Protein AF-A0A840RPG7-F1 (afdb_monomer_lite)

Secondary structure (DSSP, 8-state):
-----PPPPHHHHHHHHHHHHHHHHHHHHHH-----HHHHHHHHHHHHHHHT-TTHHHH----HHHHHHHHHH--TTTT---HHHHT-TTTT--TT-PPPHHHHHHHS-SSHHHHHHHHHHHHHTTTT----SHHHHHHHHHHHHHHHHHHHHHHHHTTT-HHHHHHHHHHHHHHHHT--HHHHHHS---HHHHHHHHHHHHH---TTTTTHHHHHHHHHH-HHHHHHHHHHHHHHHHHHHHHHHHTT--HHHHHHHHHHHHHHTEESTT-SEEEE----TT-TTSHHHHHHHHT-BEE--TTHHHHHHHH-HHHHHHHHHHHHHHHHHTTPEEEESS-GGGS-TTSHHHHHHHHHHHTTEEEEE-GGG-EEEEE-

Structure (mmCIF, N/CA/C/O backbone):
data_AF-A0A840RPG7-F1
#
_entry.id   AF-A0A840RPG7-F1
#
loop_
_atom_site.group_PDB
_atom_site.id
_atom_site.type_symbol
_atom_site.label_atom_id
_atom_site.label_alt_id
_atom_site.label_comp_id
_atom_site.label_asym_id
_atom_site.label_entity_id
_atom_site.label_seq_id
_atom_site.pdbx_PDB_ins_code
_atom_site.Cartn_x
_atom_site.Cartn_y
_atom_site.Cartn_z
_atom_site.occupancy
_atom_site.B_iso_or_equiv
_atom_site.auth_seq_id
_atom_site.auth_comp_id
_atom_site.auth_asym_id
_atom_site.auth_atom_id
_atom_site.pdbx_PDB_model_num
ATOM 1 N N . MET A 1 1 ? 8.480 -23.742 -15.755 1.00 37.44 1 MET A N 1
ATOM 2 C CA . MET A 1 1 ? 9.141 -22.581 -16.389 1.00 37.44 1 MET A CA 1
ATOM 3 C C . MET A 1 1 ? 10.376 -22.278 -15.563 1.00 37.44 1 MET A C 1
ATOM 5 O O . MET A 1 1 ? 10.225 -21.912 -14.408 1.00 37.44 1 MET A O 1
ATOM 9 N N . ASN A 1 2 ? 11.571 -22.549 -16.091 1.00 39.16 2 ASN A N 1
ATOM 10 C CA . ASN A 1 2 ? 12.827 -22.407 -15.347 1.00 39.16 2 ASN A CA 1
ATOM 11 C C . ASN A 1 2 ? 13.188 -20.918 -15.237 1.00 39.16 2 ASN A C 1
ATOM 13 O O . ASN A 1 2 ? 13.896 -20.380 -16.083 1.00 39.16 2 ASN A O 1
ATOM 17 N N . ALA A 1 3 ? 12.622 -20.253 -14.231 1.00 48.34 3 ALA A N 1
ATOM 18 C CA . ALA A 1 3 ? 12.894 -18.870 -13.870 1.00 48.34 3 ALA A CA 1
ATOM 19 C C . ALA A 1 3 ? 14.258 -18.788 -13.172 1.00 48.34 3 ALA A C 1
ATOM 21 O O . ALA A 1 3 ? 14.296 -18.728 -11.955 1.00 48.34 3 ALA A O 1
ATOM 22 N N . ASN A 1 4 ? 15.360 -18.848 -13.924 1.00 51.12 4 ASN A N 1
ATOM 23 C CA . ASN A 1 4 ? 16.728 -18.760 -13.395 1.00 51.12 4 ASN A CA 1
ATOM 24 C C . ASN A 1 4 ? 17.369 -17.414 -13.758 1.00 51.12 4 ASN A C 1
ATOM 26 O O . ASN A 1 4 ? 18.358 -17.417 -14.481 1.00 51.12 4 ASN A O 1
ATOM 30 N N . ASN A 1 5 ? 16.799 -16.288 -13.308 1.00 66.12 5 ASN A N 1
ATOM 31 C CA . ASN A 1 5 ? 17.329 -14.954 -13.620 1.00 66.12 5 ASN A CA 1
ATOM 32 C C . ASN A 1 5 ? 17.327 -14.039 -12.412 1.00 66.12 5 ASN A C 1
ATOM 34 O O . ASN A 1 5 ? 16.279 -13.899 -11.778 1.00 66.12 5 ASN A O 1
ATOM 38 N N . ARG A 1 6 ? 18.440 -13.341 -12.164 1.00 84.69 6 ARG A N 1
ATOM 39 C CA . ARG A 1 6 ? 18.424 -12.226 -11.215 1.00 84.69 6 ARG A CA 1
ATOM 40 C C . ARG A 1 6 ? 17.375 -11.204 -11.613 1.00 84.69 6 ARG A C 1
ATOM 42 O O . ARG A 1 6 ? 17.209 -10.887 -12.790 1.00 84.69 6 ARG A O 1
ATOM 49 N N . GLN A 1 7 ? 16.716 -10.654 -10.612 1.00 86.31 7 GLN A N 1
ATOM 50 C CA . GLN A 1 7 ? 15.867 -9.493 -10.788 1.00 86.31 7 GLN A CA 1
ATOM 51 C C . GLN A 1 7 ? 16.745 -8.247 -10.989 1.00 86.31 7 GLN A C 1
ATOM 53 O O . GLN A 1 7 ? 17.964 -8.259 -10.730 1.00 86.31 7 GLN A O 1
ATOM 58 N N . LEU A 1 8 ? 16.143 -7.170 -11.492 1.00 88.88 8 LEU A N 1
ATOM 59 C CA . LEU A 1 8 ? 16.853 -5.905 -11.638 1.00 88.88 8 LEU A CA 1
ATOM 60 C C . LEU A 1 8 ? 17.257 -5.377 -10.258 1.00 88.88 8 LEU A C 1
ATOM 62 O O . LEU A 1 8 ? 16.543 -5.522 -9.268 1.00 88.88 8 LEU A O 1
ATOM 66 N N . HIS A 1 9 ? 18.430 -4.770 -10.176 1.00 89.31 9 HIS A N 1
ATOM 67 C CA . HIS A 1 9 ? 18.848 -4.000 -9.018 1.00 89.31 9 HIS A CA 1
ATOM 68 C C . HIS A 1 9 ? 18.105 -2.653 -8.995 1.00 89.31 9 HIS A C 1
ATOM 70 O O . HIS A 1 9 ? 17.683 -2.149 -10.039 1.00 89.31 9 HIS A O 1
ATOM 76 N N . GLN A 1 10 ? 17.974 -2.023 -7.823 1.00 83.69 10 GLN A N 1
ATOM 77 C CA . GLN A 1 10 ? 17.248 -0.752 -7.700 1.00 83.69 10 GLN A CA 1
ATOM 78 C C . GLN A 1 10 ? 17.805 0.337 -8.630 1.00 83.69 10 GLN A C 1
ATOM 80 O O . GLN A 1 10 ? 17.048 1.027 -9.306 1.00 83.69 10 GLN A O 1
ATOM 85 N N . SER A 1 11 ? 19.131 0.427 -8.750 1.00 87.38 11 SER A N 1
ATOM 86 C CA . SER A 1 11 ? 19.788 1.378 -9.658 1.00 87.38 11 SER A CA 1
ATOM 87 C C . SER A 1 11 ? 19.430 1.170 -11.134 1.00 87.38 11 SER A C 1
ATOM 89 O O . SER A 1 11 ? 19.439 2.124 -11.907 1.00 87.38 11 SER A O 1
ATOM 91 N N . GLU A 1 12 ? 19.096 -0.054 -11.540 1.00 92.62 12 GLU A N 1
ATOM 92 C CA . GLU A 1 12 ? 18.696 -0.390 -12.910 1.00 92.62 12 GLU A CA 1
ATOM 93 C C . GLU A 1 12 ? 17.252 0.038 -13.178 1.00 92.62 12 GLU A C 1
ATOM 95 O O . GLU A 1 12 ? 16.958 0.613 -14.229 1.00 92.62 12 GLU A O 1
ATOM 100 N N . ARG A 1 13 ? 16.363 -0.156 -12.194 1.00 89.88 13 ARG A N 1
ATOM 101 C CA . ARG A 1 13 ? 14.989 0.367 -12.231 1.00 89.88 13 ARG A CA 1
ATOM 102 C C . ARG A 1 13 ? 14.979 1.895 -12.252 1.00 89.88 13 ARG A C 1
ATOM 104 O O . ARG A 1 13 ? 14.289 2.502 -13.072 1.00 89.88 13 ARG A O 1
ATOM 111 N N . ASP A 1 14 ? 15.806 2.520 -11.418 1.00 87.12 14 ASP A N 1
ATOM 112 C CA . ASP A 1 14 ? 15.963 3.974 -11.384 1.00 87.12 14 ASP A CA 1
ATOM 113 C C . ASP A 1 14 ? 16.509 4.511 -12.708 1.00 87.12 14 ASP A C 1
ATOM 115 O O . ASP A 1 14 ? 16.000 5.512 -13.221 1.00 87.12 14 ASP A O 1
ATOM 119 N N . TRP A 1 15 ? 17.495 3.829 -13.299 1.00 94.06 15 TRP A N 1
ATOM 120 C CA . TRP A 1 15 ? 18.025 4.182 -14.613 1.00 94.06 15 TRP A CA 1
ATOM 121 C C . TRP A 1 15 ? 16.937 4.109 -15.689 1.00 94.06 15 TRP A C 1
ATOM 123 O O . TRP A 1 15 ? 16.769 5.067 -16.451 1.00 94.06 15 TRP A O 1
ATOM 133 N N . ALA A 1 16 ? 16.158 3.021 -15.729 1.00 93.62 16 ALA A N 1
ATOM 134 C CA . ALA A 1 16 ? 15.076 2.850 -16.700 1.00 93.62 16 ALA A CA 1
ATOM 135 C C . ALA A 1 16 ? 14.051 3.984 -16.575 1.00 93.62 16 ALA A C 1
ATOM 137 O O . ALA A 1 16 ? 13.657 4.604 -17.562 1.00 93.62 16 ALA A O 1
ATOM 138 N N . LYS A 1 17 ? 13.685 4.334 -15.343 1.00 89.44 17 LYS A N 1
ATOM 139 C CA . LYS A 1 17 ? 12.727 5.399 -15.051 1.00 89.44 17 LYS A CA 1
ATOM 140 C C . LYS A 1 17 ? 13.228 6.785 -15.451 1.00 89.44 17 LYS A C 1
ATOM 142 O O . LYS A 1 17 ? 12.484 7.560 -16.051 1.00 89.44 17 LYS A O 1
ATOM 147 N N . GLN A 1 18 ? 14.484 7.105 -15.144 1.00 92.38 18 GLN A N 1
ATOM 148 C CA . GLN A 1 18 ? 15.098 8.389 -15.501 1.00 92.38 18 GLN A CA 1
ATOM 149 C C . GLN A 1 18 ? 15.229 8.567 -17.019 1.00 92.38 18 GLN A C 1
ATOM 151 O O . GLN A 1 18 ? 15.162 9.692 -17.517 1.00 92.38 18 GLN A O 1
ATOM 156 N N . ASN A 1 19 ? 15.382 7.467 -17.759 1.00 96.19 19 ASN A N 1
ATOM 157 C CA . ASN A 1 19 ? 15.562 7.496 -19.207 1.00 96.19 19 ASN A CA 1
ATOM 158 C C . ASN A 1 19 ? 14.283 7.214 -20.007 1.00 96.19 19 ASN A C 1
ATOM 160 O O . ASN A 1 19 ? 14.292 7.408 -21.219 1.00 96.19 19 ASN A O 1
ATOM 164 N N . ALA A 1 20 ? 13.169 6.860 -19.363 1.00 94.56 20 ALA A N 1
ATOM 165 C CA . ALA A 1 20 ? 11.909 6.537 -20.032 1.00 94.56 20 ALA A CA 1
ATOM 166 C C . ALA A 1 20 ? 11.422 7.638 -20.990 1.00 94.56 20 ALA A C 1
ATOM 168 O O . ALA A 1 20 ? 11.013 7.358 -22.114 1.00 94.56 20 ALA A O 1
ATOM 169 N N . LYS A 1 21 ? 11.531 8.915 -20.594 1.00 95.50 21 LYS A N 1
ATOM 170 C CA . LYS A 1 21 ? 11.154 10.041 -21.464 1.00 95.50 21 LYS A CA 1
ATOM 171 C C . LYS A 1 21 ? 12.036 10.129 -22.717 1.00 95.50 21 LYS A C 1
ATOM 173 O O . LYS A 1 21 ? 11.507 10.342 -23.804 1.00 95.50 21 LYS A O 1
ATOM 178 N N . LYS A 1 22 ? 13.349 9.935 -22.557 1.00 96.94 22 LYS A N 1
ATOM 179 C CA . LYS A 1 22 ? 14.317 9.950 -23.663 1.00 96.94 22 LYS A CA 1
ATOM 180 C C . LYS A 1 22 ? 14.114 8.759 -24.592 1.00 96.94 22 LYS A C 1
ATOM 182 O O . LYS A 1 22 ? 14.162 8.922 -25.801 1.00 96.94 22 LYS A O 1
ATOM 187 N N . TYR A 1 23 ? 13.856 7.578 -24.033 1.00 96.69 23 TYR A N 1
ATOM 188 C CA . TYR A 1 23 ? 13.569 6.387 -24.825 1.00 96.69 23 TYR A CA 1
ATOM 189 C C . TYR A 1 23 ? 12.275 6.545 -25.625 1.00 96.69 23 TYR A C 1
ATOM 191 O O . TYR A 1 23 ? 12.256 6.229 -26.805 1.00 96.69 23 TYR A O 1
ATOM 199 N N . ARG A 1 24 ? 11.219 7.109 -25.029 1.00 95.81 24 ARG A N 1
ATOM 200 C CA . ARG A 1 24 ? 9.981 7.446 -25.748 1.00 95.81 24 ARG A CA 1
ATOM 201 C C . ARG A 1 24 ? 10.241 8.367 -26.944 1.00 95.81 24 ARG A C 1
ATOM 203 O O . ARG A 1 24 ? 9.698 8.135 -28.015 1.00 95.81 24 ARG A O 1
ATOM 210 N N . GLU A 1 25 ? 11.038 9.418 -26.750 1.00 96.31 25 GLU A N 1
ATOM 211 C CA . GLU A 1 25 ? 11.418 10.351 -27.823 1.00 96.31 25 GLU A CA 1
ATOM 212 C C . GLU A 1 25 ? 12.232 9.626 -28.905 1.00 96.31 25 GLU A C 1
ATOM 214 O O . GLU A 1 25 ? 11.877 9.672 -30.076 1.00 96.31 25 GLU A O 1
ATOM 219 N N . HIS A 1 26 ? 13.228 8.835 -28.502 1.00 95.62 26 HIS A N 1
ATOM 220 C CA . HIS A 1 26 ? 14.011 7.999 -29.410 1.00 95.62 26 HIS A CA 1
ATOM 221 C C . HIS A 1 26 ? 13.150 7.017 -30.218 1.00 95.62 26 HIS A C 1
ATOM 223 O O . HIS A 1 26 ? 13.363 6.857 -31.417 1.00 95.62 26 HIS A O 1
ATOM 229 N N . LEU A 1 27 ? 12.175 6.358 -29.590 1.00 94.44 27 LEU A N 1
ATOM 230 C CA . LEU A 1 27 ? 11.273 5.415 -30.248 1.00 94.44 27 LEU A CA 1
ATOM 231 C C . LEU A 1 27 ? 10.399 6.123 -31.292 1.00 94.44 27 LEU A C 1
ATOM 233 O O . LEU A 1 27 ? 10.288 5.641 -32.420 1.00 94.44 27 LEU A O 1
ATOM 237 N N . GLN A 1 28 ? 9.853 7.291 -30.945 1.00 94.44 28 GLN A N 1
ATOM 238 C CA . GLN A 1 28 ? 9.076 8.123 -31.863 1.00 94.44 28 GLN A CA 1
ATOM 239 C C . GLN A 1 28 ? 9.908 8.559 -33.073 1.00 94.44 28 GLN A C 1
ATOM 241 O O . GLN A 1 28 ? 9.414 8.491 -34.199 1.00 94.44 28 GLN A O 1
ATOM 246 N N . ASP A 1 29 ? 11.157 8.967 -32.851 1.00 94.00 29 ASP A N 1
ATOM 247 C CA . ASP A 1 29 ? 12.053 9.441 -33.908 1.00 94.00 29 ASP A CA 1
ATOM 248 C C . ASP A 1 29 ? 12.529 8.303 -34.823 1.00 94.00 29 ASP A C 1
ATOM 250 O O . ASP A 1 29 ? 12.692 8.495 -36.027 1.00 94.00 29 ASP A O 1
ATOM 254 N N . THR A 1 30 ? 12.755 7.109 -34.269 1.00 92.38 30 THR A N 1
ATOM 255 C CA . THR A 1 30 ? 13.321 5.971 -35.016 1.00 92.38 30 THR A CA 1
ATOM 256 C C . THR A 1 30 ? 12.275 5.096 -35.697 1.00 92.38 30 THR A C 1
ATOM 258 O O . THR A 1 30 ? 12.545 4.552 -36.766 1.00 92.38 30 THR A O 1
ATOM 261 N N . THR A 1 31 ? 11.092 4.941 -35.100 1.00 91.50 31 THR A N 1
ATOM 262 C CA . THR A 1 31 ? 10.055 4.004 -35.574 1.00 91.50 31 THR A CA 1
ATOM 263 C C . THR A 1 31 ? 8.740 4.682 -35.945 1.00 91.50 31 THR A C 1
ATOM 265 O O . THR A 1 31 ? 7.887 4.061 -36.576 1.00 91.50 31 THR A O 1
ATOM 268 N N . GLY A 1 32 ? 8.547 5.945 -35.554 1.00 91.56 32 GLY A N 1
ATOM 269 C CA . GLY A 1 32 ? 7.258 6.625 -35.662 1.00 91.56 32 GLY A CA 1
ATOM 270 C C . GLY A 1 32 ? 6.249 6.233 -34.575 1.00 91.56 32 GLY A C 1
ATOM 271 O O . GLY A 1 32 ? 5.163 6.813 -34.535 1.00 91.56 32 GLY A O 1
ATOM 272 N N . GLU A 1 33 ? 6.578 5.290 -33.686 1.00 90.12 33 GLU A N 1
ATOM 273 C CA . GLU A 1 33 ? 5.681 4.826 -32.629 1.00 90.12 33 GLU A CA 1
ATOM 274 C C . GLU A 1 33 ? 5.582 5.842 -31.479 1.00 90.12 33 GLU A C 1
ATOM 276 O O . GLU A 1 33 ? 6.585 6.224 -30.871 1.00 90.12 33 GLU A O 1
ATOM 281 N N . SER A 1 34 ? 4.352 6.248 -31.146 1.00 90.00 34 SER A N 1
ATOM 282 C CA . SER A 1 34 ? 4.070 7.143 -30.023 1.00 90.00 34 SER A CA 1
ATOM 283 C C . SER A 1 34 ? 3.528 6.359 -28.838 1.00 90.00 34 SER A C 1
ATOM 285 O O . SER A 1 34 ? 2.462 5.754 -28.928 1.00 90.00 34 SER A O 1
ATOM 287 N N . ILE A 1 35 ? 4.245 6.396 -27.717 1.00 86.19 35 ILE A N 1
ATOM 288 C CA . ILE A 1 35 ? 3.861 5.693 -26.488 1.00 86.19 35 ILE A CA 1
ATOM 289 C C . ILE A 1 35 ? 3.883 6.626 -25.279 1.00 86.19 35 ILE A C 1
ATOM 291 O O . ILE A 1 35 ? 4.471 7.715 -25.306 1.00 86.19 35 ILE A O 1
ATOM 295 N N . SER A 1 36 ? 3.257 6.209 -24.178 1.00 85.25 36 SER A N 1
ATOM 296 C CA . SER A 1 36 ? 3.355 6.958 -22.928 1.00 85.25 36 SER A CA 1
ATOM 297 C C . SER A 1 36 ? 4.761 6.839 -22.317 1.00 85.25 36 SER A C 1
ATOM 299 O O . SER A 1 36 ? 5.529 5.928 -22.624 1.00 85.25 36 SER A O 1
ATOM 301 N N . VAL A 1 37 ? 5.123 7.760 -21.414 1.00 84.94 37 VAL A N 1
ATOM 302 C CA . VAL A 1 37 ? 6.387 7.644 -20.651 1.00 84.94 37 VAL A CA 1
ATOM 303 C C . VAL A 1 37 ? 6.399 6.366 -19.810 1.00 84.94 37 VAL A C 1
ATOM 305 O O . VAL A 1 37 ? 7.464 5.819 -19.549 1.00 84.94 37 VAL A O 1
ATOM 308 N N . GLU A 1 38 ? 5.228 5.877 -19.410 1.00 81.31 38 GLU A N 1
ATOM 309 C CA . GLU A 1 38 ? 5.139 4.649 -18.636 1.00 81.31 38 GLU A CA 1
ATOM 310 C C . GLU A 1 38 ? 5.369 3.407 -19.491 1.00 81.31 38 GLU A C 1
ATOM 312 O O . GLU A 1 38 ? 6.143 2.544 -19.095 1.00 81.31 38 GLU A O 1
ATOM 317 N N . ASP A 1 39 ? 4.784 3.338 -20.686 1.00 83.88 39 ASP A N 1
ATOM 318 C CA . ASP A 1 39 ? 5.052 2.232 -21.614 1.00 83.88 39 ASP A CA 1
ATOM 319 C C . ASP A 1 39 ? 6.538 2.191 -21.980 1.00 83.88 39 ASP A C 1
ATOM 321 O O . ASP A 1 39 ? 7.152 1.128 -22.057 1.00 83.88 39 ASP A O 1
ATOM 325 N N . ALA A 1 40 ? 7.149 3.368 -22.135 1.00 90.62 40 ALA A N 1
ATOM 326 C CA . ALA A 1 40 ? 8.580 3.497 -22.350 1.00 90.62 40 ALA A CA 1
ATOM 327 C C . ALA A 1 40 ? 9.381 2.962 -21.149 1.00 90.62 40 ALA A C 1
ATOM 329 O O . ALA A 1 40 ? 10.337 2.211 -21.332 1.00 90.62 40 ALA A O 1
ATOM 330 N N . TYR A 1 41 ? 8.975 3.291 -19.919 1.00 90.69 41 TYR A N 1
ATOM 331 C CA . TYR A 1 41 ? 9.580 2.745 -18.703 1.00 90.69 41 TYR A CA 1
ATOM 332 C C . TYR A 1 41 ? 9.443 1.217 -18.631 1.00 90.69 41 TYR A C 1
ATOM 334 O O . TYR A 1 41 ? 10.429 0.529 -18.375 1.00 90.69 41 TYR A O 1
ATOM 342 N N . GLN A 1 42 ? 8.265 0.670 -18.926 1.00 87.00 42 GLN A N 1
ATOM 343 C CA . GLN A 1 42 ? 8.019 -0.772 -18.922 1.00 87.00 42 GLN A CA 1
ATOM 344 C C . GLN A 1 42 ? 8.838 -1.527 -19.959 1.00 87.00 42 GLN A C 1
ATOM 346 O O . GLN A 1 42 ? 9.400 -2.578 -19.652 1.00 87.00 42 GLN A O 1
ATOM 351 N N . ARG A 1 43 ? 8.952 -0.986 -21.173 1.00 88.94 43 ARG A N 1
ATOM 352 C CA . ARG A 1 43 ? 9.809 -1.555 -22.219 1.00 88.94 43 ARG A CA 1
ATOM 353 C C . ARG A 1 43 ? 11.269 -1.564 -21.786 1.00 88.94 43 ARG A C 1
ATOM 355 O O . ARG A 1 43 ? 11.935 -2.578 -21.970 1.00 88.94 43 ARG A O 1
ATOM 362 N N . LEU A 1 44 ? 11.745 -0.499 -21.134 1.00 92.75 44 LEU A N 1
ATOM 363 C CA . LEU A 1 44 ? 13.095 -0.459 -20.564 1.00 92.75 44 LEU A CA 1
ATOM 364 C C . LEU A 1 44 ? 13.280 -1.459 -19.413 1.00 92.75 44 LEU A C 1
ATOM 366 O O . LEU A 1 44 ? 14.315 -2.116 -19.365 1.00 92.75 44 LEU A O 1
ATOM 370 N N . LEU A 1 45 ? 12.296 -1.630 -18.522 1.00 90.19 45 LEU A N 1
ATOM 371 C CA . LEU A 1 45 ? 12.341 -2.659 -17.475 1.00 90.19 45 LEU A CA 1
ATOM 372 C C . LEU A 1 45 ? 12.393 -4.066 -18.077 1.00 90.19 45 LEU A C 1
ATOM 374 O O . LEU A 1 45 ? 13.257 -4.862 -17.716 1.00 90.19 45 LEU A O 1
ATOM 378 N N . SER A 1 46 ? 11.502 -4.369 -19.025 1.00 87.12 46 SER A N 1
ATOM 379 C CA . SER A 1 46 ? 11.454 -5.676 -19.681 1.00 87.12 46 SER A CA 1
ATOM 380 C C . SER A 1 46 ? 12.726 -5.956 -20.484 1.00 87.12 46 SER A C 1
ATOM 382 O O . SER A 1 46 ? 13.195 -7.094 -20.487 1.00 87.12 46 SER A O 1
ATOM 384 N N . ALA A 1 47 ? 13.277 -4.956 -21.177 1.00 89.38 47 ALA A N 1
ATOM 385 C CA . ALA A 1 47 ? 14.513 -5.091 -21.941 1.00 89.38 47 ALA A CA 1
ATOM 386 C C . ALA A 1 47 ? 15.731 -5.232 -21.022 1.00 89.38 47 ALA A C 1
ATOM 388 O O . ALA A 1 47 ? 16.549 -6.120 -21.235 1.00 89.38 47 ALA A O 1
ATOM 389 N N . GLY A 1 48 ? 15.817 -4.426 -19.962 1.00 90.56 48 GLY A N 1
ATOM 390 C CA . GLY A 1 48 ? 16.850 -4.544 -18.937 1.00 90.56 48 GLY A CA 1
ATOM 391 C C . GLY A 1 48 ? 16.842 -5.919 -18.279 1.00 90.56 48 GLY A C 1
ATOM 392 O O . GLY A 1 48 ? 17.884 -6.557 -18.158 1.00 90.56 48 GLY A O 1
ATOM 393 N N . TYR A 1 49 ? 15.654 -6.418 -17.932 1.00 87.12 49 TYR A N 1
ATOM 394 C CA . TYR A 1 49 ? 15.489 -7.760 -17.385 1.00 87.12 49 TYR A CA 1
ATOM 395 C C . TYR A 1 49 ? 15.921 -8.842 -18.371 1.00 87.12 49 TYR A C 1
ATOM 397 O O . TYR A 1 49 ? 16.580 -9.796 -17.978 1.00 87.12 49 TYR A O 1
ATOM 405 N N . ALA A 1 50 ? 15.622 -8.668 -19.661 1.00 82.38 50 ALA A N 1
ATOM 406 C CA . ALA A 1 50 ? 16.085 -9.566 -20.712 1.00 82.38 50 ALA A CA 1
ATOM 407 C C . ALA A 1 50 ? 17.613 -9.529 -20.929 1.00 82.38 50 ALA A C 1
ATOM 409 O O . ALA A 1 50 ? 18.181 -10.540 -21.328 1.00 82.38 50 ALA A O 1
ATOM 410 N N . ILE A 1 51 ? 18.286 -8.402 -20.668 1.00 84.75 51 ILE A N 1
ATOM 411 C CA . ILE A 1 51 ? 19.754 -8.267 -20.776 1.00 84.75 51 ILE A CA 1
ATOM 412 C C . ILE A 1 51 ? 20.469 -9.029 -19.650 1.00 84.75 51 ILE A C 1
ATOM 414 O O . ILE A 1 51 ? 21.520 -9.638 -19.857 1.00 84.75 51 ILE A O 1
ATOM 418 N N . VAL A 1 52 ? 19.898 -9.025 -18.445 1.00 82.88 52 VAL A N 1
ATOM 419 C CA . VAL A 1 52 ? 20.483 -9.697 -17.270 1.00 82.88 52 VAL A CA 1
ATOM 420 C C . VAL A 1 52 ? 20.059 -11.171 -17.159 1.00 82.88 52 VAL A C 1
ATOM 422 O O . VAL A 1 52 ? 20.357 -11.829 -16.164 1.00 82.88 52 VAL A O 1
ATOM 425 N N . ASP A 1 53 ? 19.406 -11.699 -18.196 1.00 72.81 53 ASP A N 1
ATOM 426 C CA . ASP A 1 53 ? 18.765 -13.014 -18.271 1.00 72.81 53 ASP A CA 1
ATOM 427 C C . ASP A 1 53 ? 19.472 -13.902 -19.314 1.00 72.81 53 ASP A C 1
ATOM 429 O O . ASP A 1 53 ? 19.477 -13.615 -20.511 1.00 72.81 53 ASP A O 1
ATOM 433 N N . THR A 1 54 ? 20.054 -15.023 -18.868 1.00 59.34 54 THR A N 1
ATOM 434 C CA . THR A 1 54 ? 20.759 -15.981 -19.747 1.00 59.34 54 THR A CA 1
ATOM 435 C C . THR A 1 54 ? 19.812 -16.737 -20.698 1.00 59.34 54 THR A C 1
ATOM 437 O O . THR A 1 54 ? 20.251 -17.248 -21.730 1.00 59.34 54 THR A O 1
ATOM 440 N N . ALA A 1 55 ? 18.514 -16.826 -20.387 1.00 52.41 55 ALA A N 1
ATOM 441 C CA . ALA A 1 55 ? 17.492 -17.475 -21.212 1.00 52.41 55 ALA A CA 1
ATOM 442 C C . ALA A 1 55 ? 16.815 -16.512 -22.213 1.00 52.41 55 ALA A C 1
ATOM 444 O O . ALA A 1 55 ? 16.501 -16.925 -23.333 1.00 52.41 55 ALA A O 1
ATOM 445 N N . ALA A 1 56 ? 16.626 -15.231 -21.878 1.00 51.44 56 ALA A N 1
ATOM 446 C CA . ALA A 1 56 ? 16.092 -14.227 -22.809 1.00 51.44 56 ALA A CA 1
ATOM 447 C C . ALA A 1 56 ? 17.067 -13.864 -23.922 1.00 51.44 56 ALA A C 1
ATOM 449 O O . ALA A 1 56 ? 16.615 -13.610 -25.039 1.00 51.44 56 ALA A O 1
ATOM 450 N N . GLU A 1 57 ? 18.371 -13.918 -23.649 1.00 46.72 57 GLU A N 1
ATOM 451 C CA . GLU A 1 57 ? 19.414 -13.746 -24.662 1.00 46.72 57 GLU A CA 1
ATOM 452 C C . GLU A 1 57 ? 19.329 -14.825 -25.764 1.00 46.72 57 GLU A C 1
ATOM 454 O O . GLU A 1 57 ? 19.700 -14.578 -26.908 1.00 46.72 57 GLU A O 1
ATOM 459 N N . ARG A 1 58 ? 18.786 -16.016 -25.448 1.00 49.44 58 ARG A N 1
ATOM 460 C CA . ARG A 1 58 ? 18.698 -17.169 -26.367 1.00 49.44 58 ARG A CA 1
ATOM 461 C C . ARG A 1 58 ? 17.306 -17.438 -26.950 1.00 49.44 58 ARG A C 1
ATOM 463 O O . ARG A 1 58 ? 17.205 -18.222 -27.890 1.00 49.44 58 ARG A O 1
ATOM 470 N N . GLY A 1 59 ? 16.237 -16.827 -26.431 1.00 48.28 59 GLY A N 1
ATOM 471 C CA . GLY A 1 59 ? 14.874 -17.124 -26.903 1.00 48.28 59 GLY A CA 1
ATOM 472 C C . GLY A 1 59 ? 13.771 -16.115 -26.564 1.00 48.28 59 GLY A C 1
ATOM 473 O O . GLY A 1 59 ? 12.598 -16.416 -26.779 1.00 48.28 59 GLY A O 1
ATOM 474 N N . GLY A 1 60 ? 14.089 -14.936 -26.019 1.00 52.47 60 GLY A N 1
ATOM 475 C CA . GLY A 1 60 ? 13.080 -14.002 -25.512 1.00 52.47 60 GLY A CA 1
ATOM 476 C C . GLY A 1 60 ? 12.740 -12.852 -26.462 1.00 52.47 60 GLY A C 1
ATOM 477 O O . GLY A 1 60 ? 13.546 -11.939 -26.628 1.00 52.47 60 GLY A O 1
ATOM 478 N N . LYS A 1 61 ? 11.499 -12.823 -26.973 1.00 59.28 61 LYS A N 1
ATOM 479 C CA . LYS A 1 61 ? 10.884 -11.623 -27.571 1.00 59.28 61 LYS A CA 1
ATOM 480 C C . LYS A 1 61 ? 10.820 -10.517 -26.510 1.00 59.28 61 LYS A C 1
ATOM 482 O O . LYS A 1 61 ? 9.988 -10.571 -25.611 1.00 59.28 61 LYS A O 1
ATOM 487 N N . SER A 1 62 ? 11.727 -9.557 -26.576 1.00 72.44 62 SER A N 1
ATOM 488 C CA . SER A 1 62 ? 11.687 -8.307 -25.805 1.00 72.44 62 SER A CA 1
ATOM 489 C C . SER A 1 62 ? 11.990 -7.169 -26.770 1.00 72.44 62 SER A C 1
ATOM 491 O O . SER A 1 62 ? 12.507 -7.420 -27.855 1.00 72.44 62 SER A O 1
ATOM 493 N N . ASP A 1 63 ? 11.596 -5.950 -26.419 1.00 84.44 63 ASP A N 1
ATOM 494 C CA . ASP A 1 63 ? 11.704 -4.801 -27.318 1.00 84.44 63 ASP A CA 1
ATOM 495 C C . ASP A 1 63 ? 13.177 -4.553 -27.703 1.00 84.44 63 ASP A C 1
ATOM 497 O O . ASP A 1 63 ? 14.005 -4.171 -26.871 1.00 84.44 63 ASP A O 1
ATOM 501 N N . GLU A 1 64 ? 13.516 -4.833 -28.964 1.00 85.94 64 GLU A N 1
ATOM 502 C CA . GLU A 1 64 ? 14.887 -4.722 -29.469 1.00 85.94 64 GLU A CA 1
ATOM 503 C C . GLU A 1 64 ? 15.348 -3.262 -29.529 1.00 85.94 64 GLU A C 1
ATOM 505 O O . GLU A 1 64 ? 16.515 -2.971 -29.262 1.00 85.94 64 GLU A O 1
ATOM 510 N N . THR A 1 65 ? 14.432 -2.325 -29.782 1.00 90.25 65 THR A N 1
ATOM 511 C CA . THR A 1 65 ? 14.732 -0.890 -29.757 1.00 90.25 65 THR A CA 1
ATOM 512 C C . THR A 1 65 ? 15.058 -0.434 -28.333 1.00 90.25 65 THR A C 1
ATOM 514 O O . THR A 1 65 ? 16.001 0.329 -28.131 1.00 90.25 65 THR A O 1
ATOM 517 N N . ALA A 1 66 ? 14.356 -0.944 -27.317 1.00 92.12 66 ALA A N 1
ATOM 518 C CA . ALA A 1 66 ? 14.674 -0.685 -25.912 1.00 92.12 66 ALA A CA 1
ATOM 519 C C . ALA A 1 66 ? 16.043 -1.255 -25.515 1.00 92.12 66 ALA A C 1
ATOM 521 O O . ALA A 1 66 ? 16.812 -0.575 -24.835 1.00 92.12 66 ALA A O 1
ATOM 522 N N . LYS A 1 67 ? 16.391 -2.469 -25.964 1.00 89.62 67 LYS A N 1
ATOM 523 C CA . LYS A 1 67 ? 17.723 -3.051 -25.718 1.00 89.62 67 LYS A CA 1
ATOM 524 C C . LYS A 1 67 ? 18.836 -2.215 -26.340 1.00 89.62 67 LYS A C 1
ATOM 526 O O . LYS A 1 67 ? 19.832 -1.939 -25.673 1.00 89.62 67 LYS A O 1
ATOM 531 N N . GLN A 1 68 ? 18.663 -1.798 -27.593 1.00 90.69 68 GLN A N 1
ATOM 532 C CA . GLN A 1 68 ? 19.619 -0.931 -28.285 1.00 90.69 68 GLN A CA 1
ATOM 533 C C . GLN A 1 68 ? 19.770 0.401 -27.555 1.00 90.69 68 GLN A C 1
ATOM 535 O O . GLN A 1 68 ? 20.888 0.834 -27.278 1.00 90.69 68 GLN A O 1
ATOM 540 N N . PHE A 1 69 ? 18.653 1.005 -27.149 1.00 95.31 69 PHE A N 1
ATOM 541 C CA . PHE A 1 69 ? 18.673 2.234 -26.373 1.00 95.31 69 PHE A CA 1
ATOM 542 C C . PHE A 1 69 ? 19.438 2.067 -25.050 1.00 95.31 69 PHE A C 1
ATOM 544 O O . PHE A 1 69 ? 20.273 2.915 -24.730 1.00 95.31 69 PHE A O 1
ATOM 551 N N . ILE A 1 70 ? 19.217 0.973 -24.307 1.00 94.50 70 ILE A N 1
ATOM 552 C CA . ILE A 1 70 ? 19.980 0.652 -23.088 1.00 94.50 70 ILE A CA 1
ATOM 553 C C . ILE A 1 70 ? 21.471 0.527 -23.406 1.00 94.50 70 ILE A C 1
ATOM 555 O O . ILE A 1 70 ? 22.286 1.168 -22.745 1.00 94.50 70 ILE A O 1
ATOM 559 N N . ALA A 1 71 ? 21.836 -0.242 -24.432 1.00 91.12 71 ALA A N 1
ATOM 560 C CA . ALA A 1 71 ? 23.230 -0.451 -24.814 1.00 91.12 71 ALA A CA 1
ATOM 561 C C . ALA A 1 71 ? 23.949 0.864 -25.164 1.00 91.12 71 ALA A C 1
ATOM 563 O O . ALA A 1 71 ? 25.111 1.037 -24.802 1.00 91.12 71 ALA A O 1
ATOM 564 N N . SER A 1 72 ? 23.260 1.801 -25.820 1.00 93.38 72 SER A N 1
ATOM 565 C CA . SER A 1 72 ? 23.835 3.089 -26.225 1.00 93.38 72 SER A CA 1
ATOM 566 C C . SER A 1 72 ? 23.853 4.154 -25.125 1.00 93.38 72 SER A C 1
ATOM 568 O O . SER A 1 72 ? 24.637 5.093 -25.220 1.00 93.38 72 SER A O 1
ATOM 570 N N . ASN A 1 73 ? 22.994 4.048 -24.106 1.00 95.44 73 ASN A N 1
ATOM 571 C CA . ASN A 1 73 ? 22.793 5.121 -23.121 1.00 95.44 73 ASN A CA 1
ATOM 572 C C . ASN A 1 73 ? 23.137 4.723 -21.681 1.00 95.44 73 ASN A C 1
ATOM 574 O O . ASN A 1 73 ? 23.111 5.586 -20.795 1.00 95.44 73 ASN A O 1
ATOM 578 N N . LYS A 1 74 ? 23.417 3.443 -21.401 1.00 91.19 74 LYS A N 1
ATOM 579 C CA . LYS A 1 74 ? 23.805 3.024 -20.052 1.00 91.19 74 LYS A CA 1
ATOM 580 C C . LYS A 1 74 ? 25.114 3.696 -19.643 1.00 91.19 74 LYS A C 1
ATOM 582 O O . LYS A 1 74 ? 26.033 3.855 -20.443 1.00 91.19 74 LYS A O 1
ATOM 587 N N . THR A 1 75 ? 25.198 4.086 -18.380 1.00 86.44 75 THR A N 1
ATOM 588 C CA . THR A 1 75 ? 26.407 4.660 -17.788 1.00 86.44 75 THR A CA 1
ATOM 589 C C . THR A 1 75 ? 26.921 3.726 -16.701 1.00 86.44 75 THR A C 1
ATOM 591 O O . THR A 1 75 ? 26.140 3.176 -15.926 1.00 86.44 75 THR A O 1
ATOM 594 N N . GLY A 1 76 ? 28.239 3.524 -16.644 1.00 84.25 76 GLY A N 1
ATOM 595 C CA . GLY A 1 76 ? 28.844 2.561 -15.720 1.00 84.25 76 GLY A CA 1
ATOM 596 C C . GLY A 1 76 ? 28.400 1.117 -15.990 1.00 84.25 76 GLY A C 1
ATOM 597 O O . GLY A 1 76 ? 28.132 0.748 -17.131 1.00 84.25 76 GLY A O 1
ATOM 598 N N . ASN A 1 77 ? 28.304 0.320 -14.924 1.00 84.62 77 ASN A N 1
ATOM 599 C CA . ASN A 1 77 ? 28.058 -1.128 -14.997 1.00 84.62 77 ASN A CA 1
ATOM 600 C C . ASN A 1 77 ? 26.568 -1.500 -14.815 1.00 84.62 77 ASN A C 1
ATOM 602 O O . ASN A 1 77 ? 26.238 -2.585 -14.339 1.00 84.62 77 ASN A O 1
ATOM 606 N N . VAL A 1 78 ? 25.643 -0.582 -15.112 1.00 88.38 78 VAL A N 1
ATOM 607 C CA . VAL A 1 78 ? 24.193 -0.838 -15.015 1.00 88.38 78 VAL A CA 1
ATOM 608 C C . VAL A 1 78 ? 23.802 -1.892 -16.064 1.00 88.38 78 VAL A C 1
ATOM 610 O O . VAL A 1 78 ? 24.253 -1.812 -17.204 1.00 88.38 78 VAL A O 1
ATOM 613 N N . PHE A 1 79 ? 22.971 -2.875 -15.703 1.00 89.12 79 PHE A N 1
ATOM 614 C CA . PHE A 1 79 ? 22.617 -4.050 -16.521 1.00 89.12 79 PHE A CA 1
ATOM 615 C C . PHE A 1 79 ? 23.757 -5.042 -16.779 1.00 89.12 79 PHE A C 1
ATOM 617 O O . PHE A 1 79 ? 23.597 -5.960 -17.585 1.00 89.12 79 PHE A O 1
ATOM 624 N N . ASP A 1 80 ? 24.884 -4.920 -16.075 1.00 87.06 80 ASP A N 1
ATOM 625 C CA . ASP A 1 80 ? 25.916 -5.953 -16.091 1.00 87.06 80 ASP A CA 1
ATOM 626 C C . ASP A 1 80 ? 25.586 -7.047 -15.064 1.00 87.06 80 ASP A C 1
ATOM 628 O O . ASP A 1 80 ? 24.993 -6.807 -14.009 1.00 87.06 80 ASP A O 1
ATOM 632 N N . ALA A 1 81 ? 25.924 -8.291 -15.393 1.00 84.56 81 ALA A N 1
ATOM 633 C CA . ALA A 1 81 ? 25.721 -9.435 -14.513 1.00 84.56 81 ALA A CA 1
ATOM 634 C C . ALA A 1 81 ? 26.796 -10.492 -14.776 1.00 84.56 81 ALA A C 1
ATOM 636 O O . ALA A 1 81 ? 27.134 -10.787 -15.927 1.00 84.56 81 ALA A O 1
ATOM 637 N N . THR A 1 82 ? 27.316 -11.104 -13.722 1.00 84.94 82 THR A N 1
ATOM 638 C CA . THR A 1 82 ? 28.158 -12.300 -13.809 1.00 84.94 82 THR A CA 1
ATOM 639 C C . THR A 1 82 ? 27.303 -13.542 -14.067 1.00 84.94 82 THR A C 1
ATOM 641 O O . THR A 1 82 ? 26.097 -13.547 -13.830 1.00 84.94 82 THR A O 1
ATOM 644 N N . ALA A 1 83 ? 27.912 -14.631 -14.542 1.00 80.94 83 ALA A N 1
ATOM 645 C CA . ALA A 1 83 ? 27.196 -15.897 -14.737 1.00 80.94 83 ALA A CA 1
ATOM 646 C C . ALA A 1 83 ? 26.543 -16.409 -13.435 1.00 80.94 83 ALA A C 1
ATOM 648 O O . ALA A 1 83 ? 25.414 -16.895 -13.464 1.00 80.94 83 ALA A O 1
ATOM 649 N N . THR A 1 84 ? 27.221 -16.242 -12.295 1.00 82.56 84 THR A N 1
ATOM 650 C CA . THR A 1 84 ? 26.711 -16.628 -10.971 1.00 82.56 84 THR A CA 1
ATOM 651 C C . THR A 1 84 ? 25.497 -15.803 -10.561 1.00 82.56 84 THR A C 1
ATOM 653 O O . THR A 1 84 ? 24.517 -16.359 -10.075 1.00 82.56 84 THR A O 1
ATOM 656 N N . GLU A 1 85 ? 25.537 -14.486 -10.774 1.00 84.06 85 GLU A N 1
ATOM 657 C CA . GLU A 1 85 ? 24.397 -13.619 -10.470 1.00 84.06 85 GLU A CA 1
ATOM 658 C C . GLU A 1 85 ? 23.206 -13.954 -11.362 1.00 84.06 85 GLU A C 1
ATOM 660 O O . GLU A 1 85 ? 22.102 -14.106 -10.850 1.00 84.06 85 GLU A O 1
ATOM 665 N N . ARG A 1 86 ? 23.425 -14.157 -12.670 1.00 80.12 86 ARG A N 1
ATOM 666 C CA . ARG A 1 86 ? 22.355 -14.574 -13.589 1.00 80.12 86 ARG A CA 1
ATOM 667 C C . ARG A 1 86 ? 21.689 -15.874 -13.131 1.00 80.12 86 ARG A C 1
ATOM 669 O O . ARG A 1 86 ? 20.473 -15.967 -13.185 1.00 80.12 86 ARG A O 1
ATOM 676 N N . ALA A 1 87 ? 22.458 -16.830 -12.607 1.00 74.50 87 ALA A N 1
ATOM 677 C CA . ALA A 1 87 ? 21.943 -18.107 -12.117 1.00 74.50 87 ALA A CA 1
ATOM 678 C C . ALA A 1 87 ? 21.156 -18.029 -10.790 1.00 74.50 87 ALA A C 1
ATOM 680 O O . ALA A 1 87 ? 20.586 -19.042 -10.385 1.00 74.50 87 ALA A O 1
ATOM 681 N N . ASN A 1 88 ? 21.108 -16.876 -10.107 1.00 80.44 88 ASN A N 1
ATOM 682 C CA . ASN A 1 88 ? 20.372 -16.710 -8.853 1.00 80.44 88 ASN A CA 1
ATOM 683 C C . ASN A 1 88 ? 19.020 -16.005 -9.082 1.00 80.44 88 ASN A C 1
ATOM 685 O O . ASN A 1 88 ? 18.975 -14.774 -9.146 1.00 80.44 88 ASN A O 1
ATOM 689 N N . PRO A 1 89 ? 17.899 -16.747 -9.137 1.00 72.38 89 PRO A N 1
ATOM 690 C CA . PRO A 1 89 ? 16.609 -16.165 -9.484 1.00 72.38 89 PRO A CA 1
ATOM 691 C C . PRO A 1 89 ? 15.976 -15.266 -8.431 1.00 72.38 89 PRO A C 1
ATOM 693 O O . PRO A 1 89 ? 15.078 -14.485 -8.736 1.00 72.38 89 PRO A O 1
ATOM 696 N N . PHE A 1 90 ? 16.448 -15.356 -7.193 1.00 74.31 90 PHE A N 1
ATOM 697 C CA . PHE A 1 90 ? 15.954 -14.538 -6.091 1.00 74.31 90 PHE A CA 1
ATOM 698 C C . PHE A 1 90 ? 16.857 -13.333 -5.821 1.00 74.31 90 PHE A C 1
ATOM 700 O O . PHE A 1 90 ? 16.537 -12.504 -4.970 1.00 74.31 90 PHE A O 1
ATOM 707 N N . LEU A 1 91 ? 17.976 -13.202 -6.544 1.00 83.50 91 LEU A N 1
ATOM 708 C CA . LEU A 1 91 ? 18.857 -12.051 -6.407 1.00 83.50 91 LEU A CA 1
ATOM 709 C C . LEU A 1 91 ? 18.103 -10.779 -6.810 1.00 83.50 91 LEU A C 1
ATOM 711 O O . LEU A 1 91 ? 17.574 -10.701 -7.916 1.00 83.50 91 LEU A O 1
ATOM 715 N N . ASN A 1 92 ? 18.062 -9.804 -5.899 1.00 82.62 92 ASN A N 1
ATOM 716 C CA . ASN A 1 92 ? 17.300 -8.550 -5.999 1.00 82.62 92 ASN A CA 1
ATOM 717 C C . ASN A 1 92 ? 15.769 -8.709 -6.097 1.00 82.62 92 ASN A C 1
ATOM 719 O O . ASN A 1 92 ? 15.075 -7.735 -6.388 1.00 82.62 92 ASN A O 1
ATOM 723 N N . GLY A 1 93 ? 15.238 -9.912 -5.864 1.00 76.50 93 GLY A N 1
ATOM 724 C CA . GLY A 1 93 ? 13.800 -10.170 -5.852 1.00 76.50 93 GLY A CA 1
ATOM 725 C C . GLY A 1 93 ? 13.119 -9.750 -4.550 1.00 76.50 93 GLY A C 1
ATOM 726 O O . GLY A 1 93 ? 13.767 -9.460 -3.538 1.00 76.50 93 GLY A O 1
ATOM 727 N N . ASN A 1 94 ? 11.786 -9.751 -4.570 1.00 68.62 94 ASN A N 1
ATOM 728 C CA . ASN A 1 94 ? 10.987 -9.519 -3.373 1.00 68.62 94 ASN A CA 1
ATOM 729 C C . ASN A 1 94 ? 11.054 -10.753 -2.449 1.00 68.62 94 ASN A C 1
ATOM 731 O O . ASN A 1 94 ? 10.924 -11.891 -2.900 1.00 68.62 94 ASN A O 1
ATOM 735 N N . ALA A 1 95 ? 11.249 -10.535 -1.144 1.00 58.88 95 ALA A N 1
ATOM 736 C CA . ALA A 1 95 ? 11.412 -11.614 -0.159 1.00 58.88 95 ALA A CA 1
ATOM 737 C C . ALA A 1 95 ? 10.149 -12.477 0.036 1.00 58.88 95 ALA A C 1
ATOM 739 O O . ALA A 1 95 ? 10.244 -13.611 0.496 1.00 58.88 95 ALA A O 1
ATOM 740 N N . ASP A 1 96 ? 8.979 -11.941 -0.310 1.00 54.34 96 ASP A N 1
ATOM 741 C CA . ASP A 1 96 ? 7.678 -12.613 -0.243 1.00 54.34 96 ASP A CA 1
ATOM 742 C C . ASP A 1 96 ? 7.336 -13.404 -1.522 1.00 54.34 96 ASP A C 1
ATOM 744 O O . ASP A 1 96 ? 6.270 -14.009 -1.606 1.00 54.34 96 ASP A O 1
ATOM 748 N N . GLY A 1 97 ? 8.225 -13.403 -2.523 1.00 63.25 97 GLY A N 1
ATOM 749 C CA . GLY A 1 97 ? 8.009 -14.069 -3.809 1.00 63.25 97 GLY A CA 1
ATOM 750 C C . GLY A 1 97 ? 7.029 -13.352 -4.742 1.00 63.25 97 GLY A C 1
ATOM 751 O O . GLY A 1 97 ? 6.713 -13.888 -5.806 1.00 63.25 97 GLY A O 1
ATOM 752 N N . SER A 1 98 ? 6.554 -12.155 -4.380 1.00 64.81 98 SER A N 1
ATOM 753 C CA . SER A 1 98 ? 5.754 -11.319 -5.278 1.00 64.81 98 SER A CA 1
ATOM 754 C C . SER A 1 98 ? 6.570 -10.859 -6.491 1.00 64.81 98 SER A C 1
ATOM 756 O O . SER A 1 98 ? 7.802 -10.792 -6.448 1.00 64.81 98 SER A O 1
ATOM 758 N N . TRP A 1 99 ? 5.883 -10.553 -7.594 1.00 72.44 99 TRP A N 1
ATOM 759 C CA . TRP A 1 99 ? 6.542 -10.144 -8.833 1.00 72.44 99 TRP A CA 1
ATOM 760 C C . TRP A 1 99 ? 7.227 -8.784 -8.691 1.00 72.44 99 TRP A C 1
ATOM 762 O O . TRP A 1 99 ? 6.642 -7.829 -8.180 1.00 72.44 99 TRP A O 1
ATOM 772 N N . THR A 1 100 ? 8.454 -8.685 -9.198 1.00 77.81 100 THR A N 1
ATOM 773 C CA . THR A 1 100 ? 9.163 -7.409 -9.338 1.00 77.81 100 THR A CA 1
ATOM 774 C C . THR A 1 100 ? 8.600 -6.584 -10.507 1.00 77.81 100 THR A C 1
ATOM 776 O O . THR A 1 100 ? 7.921 -7.134 -11.383 1.00 77.81 100 THR A O 1
ATOM 779 N N . PRO A 1 101 ? 8.870 -5.263 -10.579 1.00 82.44 101 PRO A N 1
ATOM 780 C CA . PRO A 1 101 ? 8.355 -4.393 -11.636 1.00 82.44 101 PRO A CA 1
ATOM 781 C C . PRO A 1 101 ? 8.651 -4.904 -13.041 1.00 82.44 101 PRO A C 1
ATOM 783 O O . PRO A 1 101 ? 7.799 -4.838 -13.919 1.00 82.44 101 PRO A O 1
ATOM 786 N N . GLU A 1 102 ? 9.841 -5.449 -13.260 1.00 83.62 102 GLU A N 1
ATOM 787 C CA . GLU A 1 102 ? 10.251 -6.011 -14.539 1.00 83.62 102 GLU A CA 1
ATOM 788 C C . GLU A 1 102 ? 9.592 -7.355 -14.871 1.00 83.62 102 GLU A C 1
ATOM 790 O O . GLU A 1 102 ? 9.309 -7.626 -16.039 1.00 83.62 102 GLU A O 1
ATOM 795 N N . GLN A 1 103 ? 9.277 -8.173 -13.863 1.00 79.56 103 GLN A N 1
ATOM 796 C CA . GLN A 1 103 ? 8.471 -9.378 -14.053 1.00 79.56 103 GLN A CA 1
ATOM 797 C C . GLN A 1 103 ? 7.035 -8.996 -14.423 1.00 79.56 103 GLN A C 1
ATOM 799 O O . GLN A 1 103 ? 6.477 -9.559 -15.365 1.00 79.56 103 GLN A O 1
ATOM 804 N N . GLN A 1 104 ? 6.472 -7.978 -13.765 1.00 78.06 104 GLN A N 1
ATOM 805 C CA . GLN A 1 104 ? 5.165 -7.417 -14.106 1.00 78.06 104 GLN A CA 1
ATOM 806 C C . GLN A 1 104 ? 5.165 -6.775 -15.502 1.00 78.06 104 GLN A C 1
ATOM 808 O O . GLN A 1 104 ? 4.211 -6.954 -16.250 1.00 78.06 104 GLN A O 1
ATOM 813 N N . ALA A 1 105 ? 6.228 -6.066 -15.887 1.00 79.50 105 ALA A N 1
ATOM 814 C CA . ALA A 1 105 ? 6.354 -5.467 -17.216 1.00 79.50 105 ALA A CA 1
ATOM 815 C C . ALA A 1 105 ? 6.458 -6.522 -18.329 1.00 79.50 105 ALA A C 1
ATOM 817 O O . ALA A 1 105 ? 6.050 -6.266 -19.459 1.00 79.50 105 ALA A O 1
ATOM 818 N N . ARG A 1 106 ? 6.996 -7.709 -18.023 1.00 75.44 106 ARG A N 1
ATOM 819 C CA . ARG A 1 106 ? 7.189 -8.785 -19.003 1.00 75.44 106 ARG A CA 1
ATOM 820 C C . ARG A 1 106 ? 6.015 -9.758 -19.097 1.00 75.44 106 ARG A C 1
ATOM 822 O O . ARG A 1 106 ? 5.730 -10.251 -20.185 1.00 75.44 106 ARG A O 1
ATOM 829 N N . TYR A 1 107 ? 5.377 -10.070 -17.971 1.00 70.06 107 TYR A N 1
ATOM 830 C CA . TYR A 1 107 ? 4.345 -11.110 -17.874 1.00 70.06 107 TYR A CA 1
ATOM 831 C C . TYR A 1 107 ? 2.969 -10.582 -17.446 1.00 70.06 107 TYR A C 1
ATOM 833 O O . TYR A 1 107 ? 2.001 -11.340 -17.445 1.00 70.06 107 TYR A O 1
ATOM 841 N N . GLY A 1 108 ? 2.871 -9.304 -17.074 1.00 60.66 108 GLY A N 1
ATOM 842 C CA . GLY A 1 108 ? 1.611 -8.628 -16.773 1.00 60.66 108 GLY A CA 1
ATOM 843 C C . GLY A 1 108 ? 0.882 -8.137 -18.027 1.00 60.66 108 GLY A C 1
ATOM 844 O O . GLY A 1 108 ? 1.184 -8.531 -19.153 1.00 60.66 108 GLY A O 1
ATOM 845 N N . ALA A 1 109 ? -0.118 -7.273 -17.834 1.00 59.88 109 ALA A N 1
ATOM 846 C CA . ALA A 1 109 ? -0.878 -6.690 -18.941 1.00 59.88 109 ALA A CA 1
ATOM 847 C C . ALA A 1 109 ? 0.029 -5.887 -19.899 1.00 59.88 109 ALA A C 1
ATOM 849 O O . ALA A 1 109 ? 0.962 -5.226 -19.459 1.00 59.88 109 ALA A O 1
ATOM 850 N N . THR A 1 110 ? -0.273 -5.906 -21.202 1.00 62.50 110 THR A N 1
ATOM 851 C CA . THR A 1 110 ? 0.549 -5.266 -22.253 1.00 62.50 110 THR A CA 1
ATOM 852 C C . THR A 1 110 ? 0.639 -3.741 -22.123 1.00 62.50 110 THR A C 1
ATOM 854 O O . THR A 1 110 ? 1.666 -3.166 -22.461 1.00 62.50 110 THR A O 1
ATOM 857 N N . ASN A 1 111 ? -0.418 -3.096 -21.616 1.00 69.38 111 ASN A N 1
ATOM 858 C CA . ASN A 1 111 ? -0.428 -1.684 -21.226 1.00 69.38 111 ASN A CA 1
ATOM 859 C C . ASN A 1 111 ? -1.184 -1.541 -19.894 1.00 69.38 111 ASN A C 1
ATOM 861 O O . ASN A 1 111 ? -2.393 -1.287 -19.884 1.00 69.38 111 ASN A O 1
ATOM 865 N N . PRO A 1 112 ? -0.520 -1.744 -18.743 1.00 67.88 112 PRO A N 1
ATOM 866 C CA . PRO A 1 112 ? -1.176 -1.709 -17.442 1.00 67.88 112 PRO A CA 1
ATOM 867 C C . PRO A 1 112 ? -1.784 -0.350 -17.128 1.00 67.88 112 PRO A C 1
ATOM 869 O O . PRO A 1 112 ? -2.784 -0.292 -16.426 1.00 67.88 112 PRO A O 1
ATOM 872 N N . THR A 1 113 ? -1.231 0.750 -17.645 1.00 71.19 113 THR A N 1
ATOM 873 C CA . THR A 1 113 ? -1.796 2.077 -17.376 1.00 71.19 113 THR A CA 1
ATOM 874 C C . THR A 1 113 ? -3.122 2.272 -18.091 1.00 71.19 113 THR A C 1
ATOM 876 O O . THR A 1 113 ? -4.083 2.669 -17.439 1.00 71.19 113 THR A O 1
ATOM 879 N N . GLU A 1 114 ? -3.197 1.985 -19.388 1.00 78.62 114 GLU A N 1
ATOM 880 C CA . GLU A 1 114 ? -4.447 2.062 -20.152 1.00 78.62 114 GLU A CA 1
ATOM 881 C C . GLU A 1 114 ? -5.486 1.079 -19.608 1.00 78.62 114 GLU A C 1
ATOM 883 O O . GLU A 1 114 ? -6.595 1.475 -19.262 1.00 78.62 114 GLU A O 1
ATOM 888 N N . TRP A 1 115 ? -5.078 -0.170 -19.380 1.00 78.88 115 TRP A N 1
ATOM 889 C CA . TRP A 1 115 ? -5.936 -1.213 -18.822 1.00 78.88 115 TRP A CA 1
ATOM 890 C C . TRP A 1 115 ? -6.512 -0.852 -17.440 1.00 78.88 115 TRP A C 1
ATOM 892 O O . TRP A 1 115 ? -7.682 -1.142 -17.158 1.00 78.88 115 TRP A O 1
ATOM 902 N N . VAL A 1 116 ? -5.715 -0.190 -16.587 1.00 83.94 116 VAL A N 1
ATOM 903 C CA . VAL A 1 116 ? -6.167 0.385 -15.309 1.00 83.94 116 VAL A CA 1
ATOM 904 C C . VAL A 1 116 ? -7.104 1.558 -15.540 1.00 83.94 116 VAL A C 1
ATOM 906 O O . VAL A 1 116 ? -8.167 1.610 -14.926 1.00 83.94 116 VAL A O 1
ATOM 909 N N . ASN A 1 117 ? -6.724 2.504 -16.401 1.00 86.19 117 ASN A N 1
ATOM 910 C CA . ASN A 1 117 ? -7.502 3.713 -16.656 1.00 86.19 117 ASN A CA 1
ATOM 911 C C . ASN A 1 117 ? -8.902 3.368 -17.172 1.00 86.19 117 ASN A C 1
ATOM 913 O O . ASN A 1 117 ? -9.871 3.967 -16.711 1.00 86.19 117 ASN A O 1
ATOM 917 N N . ASP A 1 118 ? -9.024 2.366 -18.041 1.00 89.19 118 ASP A N 1
ATOM 918 C CA . ASP A 1 118 ? -10.307 1.878 -18.543 1.00 89.19 118 ASP A CA 1
ATOM 919 C C . ASP A 1 118 ? -11.191 1.347 -17.417 1.00 89.19 118 ASP A C 1
ATOM 921 O O . ASP A 1 118 ? -12.365 1.704 -17.319 1.00 89.19 118 ASP A O 1
ATOM 925 N N . ARG A 1 119 ? -10.635 0.536 -16.511 1.00 92.19 119 ARG A N 1
ATOM 926 C CA . ARG A 1 119 ? -11.390 -0.008 -15.369 1.00 92.19 119 ARG A CA 1
ATOM 927 C C . ARG A 1 119 ? -11.789 1.075 -14.386 1.00 92.19 119 ARG A C 1
ATOM 929 O O . ARG A 1 119 ? -12.935 1.103 -13.947 1.00 92.19 119 ARG A O 1
ATOM 936 N N . VAL A 1 120 ? -10.881 2.002 -14.095 1.00 91.94 120 VAL A N 1
ATOM 937 C CA . VAL A 1 120 ? -11.164 3.178 -13.267 1.00 91.94 120 VAL A CA 1
ATOM 938 C C . VAL A 1 120 ? -12.265 4.028 -13.908 1.00 91.94 120 VAL A C 1
ATOM 940 O O . VAL A 1 120 ? -13.194 4.445 -13.220 1.00 91.94 120 VAL A O 1
ATOM 943 N N . ALA A 1 121 ? -12.240 4.224 -15.228 1.00 93.50 121 ALA A N 1
ATOM 944 C CA . ALA A 1 121 ? -13.285 4.940 -15.952 1.00 93.50 121 ALA A CA 1
ATOM 945 C C . ALA A 1 121 ? -14.637 4.208 -15.904 1.00 93.50 121 ALA A C 1
ATOM 947 O O . ALA A 1 121 ? -15.673 4.850 -15.718 1.00 93.50 121 ALA A O 1
ATOM 948 N N . VAL A 1 122 ? -14.651 2.876 -16.028 1.00 92.62 122 VAL A N 1
ATOM 949 C CA . VAL A 1 122 ? -15.861 2.060 -15.836 1.00 92.62 122 VAL A CA 1
ATOM 950 C C . VAL A 1 122 ? -16.392 2.228 -14.412 1.00 92.62 122 VAL A C 1
ATOM 952 O O . VAL A 1 122 ? -17.568 2.544 -14.255 1.00 92.62 122 VAL A O 1
ATOM 955 N N . ALA A 1 123 ? -15.546 2.114 -13.387 1.00 92.62 123 ALA A N 1
ATOM 956 C CA . ALA A 1 123 ? -15.951 2.308 -11.996 1.00 92.62 123 ALA A CA 1
ATOM 957 C C . ALA A 1 123 ? -16.533 3.711 -11.757 1.00 92.62 123 ALA A C 1
ATOM 959 O O . ALA A 1 123 ? -17.602 3.853 -11.161 1.00 92.62 123 ALA A O 1
ATOM 960 N N . HIS A 1 124 ? -15.906 4.754 -12.313 1.00 91.25 124 HIS A N 1
ATOM 961 C CA . HIS A 1 124 ? -16.402 6.128 -12.222 1.00 91.25 124 HIS A CA 1
ATOM 962 C C . HIS A 1 124 ? -17.799 6.321 -12.819 1.00 91.25 124 HIS A C 1
ATOM 964 O O . HIS A 1 124 ? -18.576 7.112 -12.283 1.00 91.25 124 HIS A O 1
ATOM 970 N N . LYS A 1 125 ? -18.193 5.552 -13.845 1.00 90.81 125 LYS A N 1
ATOM 971 C CA . LYS A 1 125 ? -19.572 5.594 -14.374 1.00 90.81 125 LYS A CA 1
ATOM 972 C C . LYS A 1 125 ? -20.626 5.180 -13.343 1.00 90.81 125 LYS A C 1
ATOM 974 O O . LYS A 1 125 ? -21.797 5.527 -13.529 1.00 90.81 125 LYS A O 1
ATOM 979 N N . HIS A 1 126 ? -20.231 4.458 -12.294 1.00 86.88 126 HIS A N 1
ATOM 980 C CA . HIS A 1 126 ? -21.094 4.016 -11.200 1.00 86.88 126 HIS A CA 1
ATOM 981 C C . HIS A 1 126 ? -20.908 4.823 -9.904 1.00 86.88 126 HIS A C 1
ATOM 983 O O . HIS A 1 126 ? -21.765 4.755 -9.019 1.00 86.88 126 HIS A O 1
ATOM 989 N N . THR A 1 127 ? -19.835 5.614 -9.782 1.00 80.94 127 THR A N 1
ATOM 990 C CA . THR A 1 127 ? -19.626 6.489 -8.617 1.00 80.94 127 THR A CA 1
ATOM 991 C C . THR A 1 127 ? -20.757 7.517 -8.493 1.00 80.94 127 THR A C 1
ATOM 993 O O . THR A 1 127 ? -21.179 8.113 -9.482 1.00 80.94 127 THR A O 1
ATOM 996 N N . GLY A 1 128 ? -21.298 7.690 -7.281 1.00 75.69 128 GLY A N 1
ATOM 997 C CA . GLY A 1 128 ? -22.394 8.631 -7.003 1.00 75.69 128 GLY A CA 1
ATOM 998 C C . GLY A 1 128 ? -23.790 8.203 -7.480 1.00 75.69 128 GLY A C 1
ATOM 999 O O . GLY A 1 128 ? -24.754 8.915 -7.213 1.00 75.69 128 GLY A O 1
ATOM 1000 N N . LYS A 1 129 ? -23.933 7.049 -8.145 1.00 82.88 129 LYS A N 1
ATOM 1001 C CA . LYS A 1 129 ? -25.244 6.498 -8.521 1.00 82.88 129 LYS A CA 1
ATOM 1002 C C . LYS A 1 129 ? -25.761 5.555 -7.439 1.00 82.88 129 LYS A C 1
ATOM 1004 O O . LYS A 1 129 ? -24.996 4.722 -6.940 1.00 82.88 129 LYS A O 1
ATOM 1009 N N . SER A 1 130 ? -27.044 5.667 -7.094 1.00 79.25 130 SER A N 1
ATOM 1010 C CA . SER A 1 130 ? -27.727 4.605 -6.355 1.00 79.25 130 SER A CA 1
ATOM 1011 C C . SER A 1 130 ? -27.834 3.365 -7.239 1.00 79.25 130 SER A C 1
ATOM 1013 O O . SER A 1 130 ? -27.873 3.454 -8.469 1.00 79.25 130 SER A O 1
ATOM 1015 N N . CYS A 1 131 ? -27.844 2.199 -6.610 1.00 83.88 131 CYS A N 1
ATOM 1016 C CA . CYS A 1 131 ? -28.260 0.971 -7.255 1.00 83.88 131 CYS A CA 1
ATOM 1017 C C . CYS A 1 131 ? -29.540 0.487 -6.567 1.00 83.88 131 CYS A C 1
ATOM 1019 O O . CYS A 1 131 ? -29.603 0.378 -5.343 1.00 83.88 131 CYS A O 1
ATOM 1021 N N . ASP A 1 132 ? -30.576 0.237 -7.365 1.00 85.00 132 ASP A N 1
ATOM 1022 C CA . ASP A 1 132 ? -31.928 0.002 -6.837 1.00 85.00 132 ASP A CA 1
ATOM 1023 C C . ASP A 1 132 ? -32.307 -1.489 -6.846 1.00 85.00 132 ASP A C 1
ATOM 1025 O O . ASP A 1 132 ? -33.395 -1.877 -6.426 1.00 85.00 132 ASP A O 1
ATOM 1029 N N . ASN A 1 133 ? -31.420 -2.347 -7.355 1.00 84.81 133 ASN A N 1
ATOM 1030 C CA . ASN A 1 133 ? -31.597 -3.792 -7.384 1.00 84.81 133 ASN A CA 1
ATOM 1031 C C . ASN A 1 133 ? -30.249 -4.518 -7.348 1.00 84.81 133 ASN A C 1
ATOM 1033 O O . ASN A 1 133 ? -29.204 -3.944 -7.663 1.00 84.81 133 ASN A O 1
ATOM 1037 N N . ALA A 1 134 ? -30.301 -5.815 -7.029 1.00 82.31 134 ALA A N 1
ATOM 1038 C CA . ALA A 1 134 ? -29.116 -6.654 -6.886 1.00 82.31 134 ALA A CA 1
ATOM 1039 C C . ALA A 1 134 ? -28.195 -6.601 -8.113 1.00 82.31 134 ALA A C 1
ATOM 1041 O O . ALA A 1 134 ? -26.999 -6.427 -7.945 1.00 82.31 134 ALA A O 1
ATOM 1042 N N . TYR A 1 135 ? -28.734 -6.658 -9.336 1.00 83.62 135 TYR A N 1
ATOM 1043 C CA . TYR A 1 135 ? -27.928 -6.620 -10.560 1.00 83.62 135 TYR A CA 1
ATOM 1044 C C . TYR A 1 135 ? -27.169 -5.294 -10.722 1.00 83.62 135 TYR A C 1
ATOM 1046 O O . TYR A 1 135 ? -25.969 -5.291 -10.990 1.00 83.62 135 TYR A O 1
ATOM 1054 N N . ALA A 1 136 ? -27.845 -4.161 -10.514 1.00 86.44 136 ALA A N 1
ATOM 1055 C CA . ALA A 1 136 ? -27.219 -2.843 -10.579 1.00 86.44 136 ALA A CA 1
ATOM 1056 C C . ALA A 1 136 ? -26.152 -2.662 -9.484 1.00 86.44 136 ALA A C 1
ATOM 1058 O O . ALA A 1 136 ? -25.102 -2.068 -9.738 1.00 86.44 136 ALA A O 1
ATOM 1059 N N . CYS A 1 137 ? -26.401 -3.202 -8.287 1.00 85.75 137 CYS A N 1
ATOM 1060 C CA . CYS A 1 137 ? -25.452 -3.157 -7.180 1.00 85.75 137 CYS A CA 1
ATOM 1061 C C . CYS A 1 137 ? -24.240 -4.053 -7.433 1.00 85.75 137 CYS A C 1
ATOM 1063 O O . CYS A 1 137 ? -23.113 -3.598 -7.254 1.00 85.75 137 CYS A O 1
ATOM 1065 N N . SER A 1 138 ? -24.446 -5.274 -7.937 1.00 82.44 138 SER A N 1
ATOM 1066 C CA . SER A 1 138 ? -23.366 -6.162 -8.375 1.00 82.44 138 SER A CA 1
ATOM 1067 C C . SER A 1 138 ? -22.513 -5.494 -9.448 1.00 82.44 138 SER A C 1
ATOM 1069 O O . SER A 1 138 ? -21.298 -5.456 -9.320 1.00 82.44 138 SER A O 1
ATOM 1071 N N . ALA A 1 139 ? -23.122 -4.891 -10.475 1.00 85.94 139 ALA A N 1
ATOM 1072 C CA . ALA A 1 139 ? -22.377 -4.217 -11.539 1.00 85.94 139 ALA A CA 1
ATOM 1073 C C . ALA A 1 139 ? -21.517 -3.058 -11.002 1.00 85.94 139 ALA A C 1
ATOM 1075 O O . ALA A 1 139 ? -20.343 -2.936 -11.356 1.00 85.94 139 ALA A O 1
ATOM 1076 N N . LYS A 1 140 ? -22.080 -2.241 -10.101 1.00 88.94 140 LYS A N 1
ATOM 1077 C CA . LYS A 1 140 ? -21.355 -1.157 -9.431 1.00 88.94 140 LYS A CA 1
ATOM 1078 C C . LYS A 1 140 ? -20.180 -1.694 -8.618 1.00 88.94 140 LYS A C 1
ATOM 1080 O O . LYS A 1 140 ? -19.053 -1.262 -8.853 1.00 88.94 140 LYS A O 1
ATOM 1085 N N . VAL A 1 141 ? -20.417 -2.635 -7.705 1.00 84.62 141 VAL A N 1
ATOM 1086 C CA . VAL A 1 141 ? -19.353 -3.157 -6.837 1.00 84.62 141 VAL A CA 1
ATOM 1087 C C . VAL A 1 141 ? -18.290 -3.894 -7.652 1.00 84.62 141 VAL A C 1
ATOM 1089 O O . VAL A 1 141 ? -17.114 -3.599 -7.478 1.00 84.62 141 VAL A O 1
ATOM 1092 N N . ASN A 1 142 ? -18.668 -4.736 -8.615 1.00 83.06 142 ASN A N 1
ATOM 1093 C CA . ASN A 1 142 ? -17.715 -5.456 -9.466 1.00 83.06 142 ASN A CA 1
ATOM 1094 C C . ASN A 1 142 ? -16.842 -4.498 -10.283 1.00 83.06 142 ASN A C 1
ATOM 1096 O O . ASN A 1 142 ? -15.645 -4.725 -10.424 1.00 83.06 142 ASN A O 1
ATOM 1100 N N . SER A 1 143 ? -17.408 -3.397 -10.795 1.00 89.31 143 SER A N 1
ATOM 1101 C CA . SER A 1 143 ? -16.613 -2.390 -11.508 1.00 89.31 143 SER A CA 1
ATOM 1102 C C . SER A 1 143 ? -15.574 -1.719 -10.607 1.00 89.31 143 SER A C 1
ATOM 1104 O O . SER A 1 143 ? -14.437 -1.510 -11.029 1.00 89.31 143 SER A O 1
ATOM 1106 N N . ILE A 1 144 ? -15.942 -1.428 -9.354 1.00 87.25 144 ILE A N 1
ATOM 1107 C CA . ILE A 1 144 ? -15.050 -0.829 -8.358 1.00 87.25 144 ILE A CA 1
ATOM 1108 C C . ILE A 1 144 ? -13.969 -1.828 -7.951 1.00 87.25 144 ILE A C 1
ATOM 1110 O O . ILE A 1 144 ? -12.796 -1.472 -7.963 1.00 87.25 144 ILE A O 1
ATOM 1114 N N . VAL A 1 145 ? -14.335 -3.078 -7.662 1.00 81.38 145 VAL A N 1
ATOM 1115 C CA . VAL A 1 145 ? -13.390 -4.149 -7.319 1.00 81.38 145 VAL A CA 1
ATOM 1116 C C . VAL A 1 145 ? -12.402 -4.391 -8.458 1.00 81.38 145 VAL A C 1
ATOM 1118 O O . VAL A 1 145 ? -11.199 -4.380 -8.223 1.00 81.38 145 VAL A O 1
ATOM 1121 N N . ALA A 1 146 ? -12.873 -4.493 -9.703 1.00 81.25 146 ALA A N 1
ATOM 1122 C CA . ALA A 1 146 ? -12.007 -4.669 -10.867 1.00 81.25 146 ALA A CA 1
ATOM 1123 C C . ALA A 1 146 ? -11.052 -3.482 -11.083 1.00 81.25 146 ALA A C 1
ATOM 1125 O O . ALA A 1 146 ? -9.896 -3.672 -11.458 1.00 81.25 146 ALA A O 1
ATOM 1126 N N . ALA A 1 147 ? -11.513 -2.249 -10.851 1.00 88.12 147 ALA A N 1
ATOM 1127 C CA . ALA A 1 147 ? -10.656 -1.066 -10.911 1.00 88.12 147 ALA A CA 1
ATOM 1128 C C . ALA A 1 147 ? -9.607 -1.055 -9.798 1.00 88.12 147 ALA A C 1
ATOM 1130 O O . ALA A 1 147 ? -8.462 -0.669 -10.021 1.00 88.12 147 ALA A O 1
ATOM 1131 N N . VAL A 1 148 ? -9.988 -1.491 -8.606 1.00 81.62 148 VAL A N 1
ATOM 1132 C CA . VAL A 1 148 ? -9.118 -1.541 -7.438 1.00 81.62 148 VAL A CA 1
ATOM 1133 C C . VAL A 1 148 ? -8.053 -2.637 -7.564 1.00 81.62 148 VAL A C 1
ATOM 1135 O O . VAL A 1 148 ? -6.885 -2.351 -7.295 1.00 81.62 148 VAL A O 1
ATOM 1138 N N . ASP A 1 149 ? -8.418 -3.830 -8.039 1.00 74.44 149 ASP A N 1
ATOM 1139 C CA . ASP A 1 149 ? -7.473 -4.902 -8.387 1.00 74.44 149 ASP A CA 1
ATOM 1140 C C . ASP A 1 149 ? -6.476 -4.424 -9.449 1.00 74.44 149 ASP A C 1
ATOM 1142 O O . ASP A 1 149 ? -5.260 -4.568 -9.312 1.00 74.44 149 ASP A O 1
ATOM 1146 N N . ALA A 1 150 ? -6.973 -3.720 -10.468 1.00 77.88 150 ALA A N 1
ATOM 1147 C CA . ALA A 1 150 ? -6.104 -3.147 -11.480 1.00 77.88 150 ALA A CA 1
ATOM 1148 C C . ALA A 1 150 ? -5.103 -2.141 -10.890 1.00 77.88 150 ALA A C 1
ATOM 1150 O O . ALA A 1 150 ? -3.914 -2.152 -11.224 1.00 77.88 150 ALA A O 1
ATOM 1151 N N . LEU A 1 151 ? -5.563 -1.283 -9.978 1.00 81.31 151 LEU A N 1
ATOM 1152 C CA . LEU A 1 151 ? -4.709 -0.341 -9.260 1.00 81.31 151 LEU A CA 1
ATOM 1153 C C . LEU A 1 151 ? -3.673 -1.058 -8.372 1.00 81.31 151 LEU A C 1
ATOM 1155 O O . LEU A 1 151 ? -2.544 -0.578 -8.288 1.00 81.31 151 LEU A O 1
ATOM 1159 N N . GLU A 1 152 ? -3.978 -2.215 -7.775 1.00 74.94 152 GLU A N 1
ATOM 1160 C CA . GLU A 1 152 ? -2.970 -3.026 -7.068 1.00 74.94 152 GLU A CA 1
ATOM 1161 C C . GLU A 1 152 ? -1.888 -3.554 -8.012 1.00 74.94 152 GLU A C 1
ATOM 1163 O O . GLU A 1 152 ? -0.697 -3.426 -7.720 1.00 74.94 152 GLU A O 1
ATOM 1168 N N . GLN A 1 153 ? -2.269 -4.049 -9.191 1.00 72.88 153 GLN A N 1
ATOM 1169 C CA . GLN A 1 153 ? -1.293 -4.460 -10.205 1.00 72.88 153 GLN A CA 1
ATOM 1170 C C . GLN A 1 153 ? -0.407 -3.289 -10.646 1.00 72.88 153 GLN A C 1
ATOM 1172 O O . GLN A 1 153 ? 0.808 -3.433 -10.806 1.00 72.88 153 GLN A O 1
ATOM 1177 N N . LYS A 1 154 ? -0.989 -2.089 -10.755 1.00 78.38 154 LYS A N 1
ATOM 1178 C CA . LYS A 1 154 ? -0.237 -0.855 -11.001 1.00 78.38 154 LYS A CA 1
ATOM 1179 C C . LYS A 1 154 ? 0.699 -0.513 -9.840 1.00 78.38 154 LYS A C 1
ATOM 1181 O O . LYS A 1 154 ? 1.810 -0.058 -10.084 1.00 78.38 154 LYS A O 1
ATOM 1186 N N . LYS A 1 155 ? 0.315 -0.738 -8.580 1.00 75.69 155 LYS A N 1
ATOM 1187 C CA . LYS A 1 155 ? 1.208 -0.496 -7.431 1.00 75.69 155 LYS A CA 1
ATOM 1188 C C . LYS A 1 155 ? 2.454 -1.364 -7.484 1.00 75.69 155 LYS A C 1
ATOM 1190 O O . LYS A 1 155 ? 3.519 -0.841 -7.183 1.00 75.69 155 LYS A O 1
ATOM 1195 N N . MET A 1 156 ? 2.350 -2.622 -7.910 1.00 70.88 156 MET A N 1
ATOM 1196 C CA . MET A 1 156 ? 3.523 -3.497 -8.059 1.00 70.88 156 MET A CA 1
ATOM 1197 C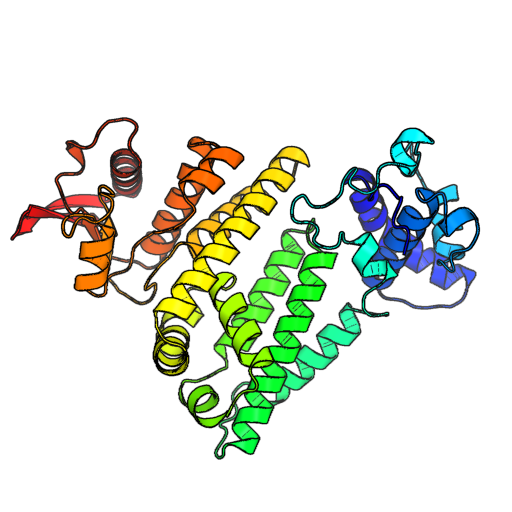 C . MET A 1 156 ? 4.530 -2.933 -9.070 1.00 70.88 156 MET A C 1
ATOM 1199 O O . MET A 1 156 ? 5.721 -2.858 -8.790 1.00 70.88 156 MET A O 1
ATOM 1203 N N . LEU A 1 157 ? 4.046 -2.424 -10.204 1.00 73.12 157 LEU A N 1
ATOM 1204 C CA . LEU A 1 157 ? 4.884 -1.774 -11.217 1.00 73.12 157 LEU A CA 1
ATOM 1205 C C . LEU A 1 157 ? 5.608 -0.521 -10.690 1.00 73.12 157 LEU A C 1
ATOM 1207 O O . LEU A 1 157 ? 6.755 -0.247 -11.041 1.00 73.12 157 LEU A O 1
ATOM 1211 N N . TYR A 1 158 ? 4.931 0.240 -9.834 1.00 73.81 158 TYR A N 1
ATOM 1212 C CA . TYR A 1 158 ? 5.446 1.468 -9.237 1.00 73.81 158 TYR A CA 1
ATOM 1213 C C . TYR A 1 158 ? 5.915 1.278 -7.791 1.00 73.81 158 TYR A C 1
ATOM 1215 O O . TYR A 1 158 ? 5.962 2.263 -7.054 1.00 73.81 158 TYR A O 1
ATOM 1223 N N . GLN A 1 159 ? 6.270 0.059 -7.370 1.00 67.75 159 GLN A N 1
ATOM 1224 C CA . GLN A 1 159 ? 6.587 -0.222 -5.964 1.00 67.75 159 GLN A CA 1
ATOM 1225 C C . GLN A 1 159 ? 7.759 0.621 -5.429 1.00 67.75 159 GLN A C 1
ATOM 1227 O O . GLN A 1 159 ? 7.761 1.006 -4.264 1.00 67.75 159 GLN A O 1
ATOM 1232 N N . ASP A 1 160 ? 8.682 1.031 -6.304 1.00 64.38 160 ASP A N 1
ATOM 1233 C CA . ASP A 1 160 ? 9.813 1.901 -5.950 1.00 64.38 160 ASP A CA 1
ATOM 1234 C C . ASP A 1 160 ? 9.521 3.394 -6.210 1.00 64.38 160 ASP A C 1
ATOM 1236 O O . ASP A 1 160 ? 10.401 4.257 -6.172 1.00 64.38 160 ASP A O 1
ATOM 1240 N N . ASN A 1 161 ? 8.272 3.741 -6.539 1.00 65.38 161 ASN A N 1
ATOM 1241 C CA . ASN A 1 161 ? 7.823 5.109 -6.766 1.00 65.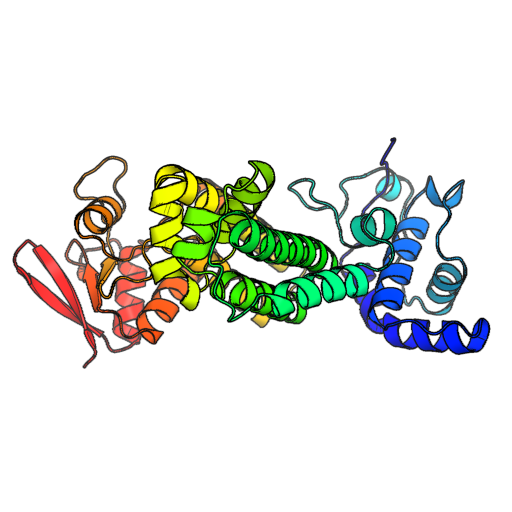38 161 ASN A CA 1
ATOM 1242 C C . ASN A 1 161 ? 6.816 5.547 -5.685 1.00 65.38 161 ASN A C 1
ATOM 1244 O O . ASN A 1 161 ? 5.606 5.492 -5.914 1.00 65.38 161 ASN A O 1
ATOM 1248 N N . PRO A 1 162 ? 7.283 6.093 -4.549 1.00 58.97 162 PRO A N 1
ATOM 1249 C CA . PRO A 1 162 ? 6.428 6.532 -3.434 1.00 58.97 162 PRO A CA 1
ATOM 1250 C C . PRO A 1 162 ? 5.307 7.497 -3.838 1.00 58.97 162 PRO A C 1
ATOM 1252 O O . PRO A 1 162 ? 4.204 7.460 -3.295 1.00 58.97 162 PRO A O 1
ATOM 1255 N N . VAL A 1 163 ? 5.592 8.401 -4.780 1.00 66.38 163 VAL A N 1
ATOM 1256 C CA . VAL A 1 163 ? 4.646 9.426 -5.227 1.00 66.38 163 VAL A CA 1
ATOM 1257 C C . VAL A 1 163 ? 3.529 8.780 -6.037 1.00 66.38 163 VAL A C 1
ATOM 1259 O O . VAL A 1 163 ? 2.365 9.137 -5.867 1.00 66.38 163 VAL A O 1
ATOM 1262 N N . GLN A 1 164 ? 3.863 7.815 -6.895 1.00 72.06 164 GLN A N 1
ATOM 1263 C CA . GLN A 1 164 ? 2.857 7.074 -7.652 1.00 72.06 164 GLN A CA 1
ATOM 1264 C C . GLN A 1 164 ? 2.084 6.110 -6.759 1.00 72.06 164 GLN A C 1
ATOM 1266 O O . GLN A 1 164 ? 0.862 6.095 -6.844 1.00 72.06 164 GLN A O 1
ATOM 1271 N N . LEU A 1 165 ? 2.743 5.405 -5.834 1.00 68.00 165 LEU A N 1
ATOM 1272 C CA . LEU A 1 165 ? 2.054 4.584 -4.836 1.00 68.00 165 LEU A CA 1
ATOM 1273 C C . LEU A 1 165 ? 1.009 5.388 -4.063 1.00 68.00 165 LEU A C 1
ATOM 1275 O O . LEU A 1 165 ? -0.109 4.912 -3.880 1.00 68.00 165 LEU A O 1
ATOM 1279 N N . GLN A 1 166 ? 1.329 6.623 -3.666 1.00 63.50 166 GLN A N 1
ATOM 1280 C CA . GLN A 1 166 ? 0.370 7.499 -2.995 1.00 63.50 166 GLN A CA 1
ATOM 1281 C C . GLN A 1 166 ? -0.812 7.865 -3.899 1.00 63.50 166 GLN A C 1
ATOM 1283 O O . GLN A 1 166 ? -1.954 7.798 -3.452 1.00 63.50 166 GLN A O 1
ATOM 1288 N N . LYS A 1 167 ? -0.560 8.246 -5.158 1.00 75.25 167 LYS A N 1
ATOM 1289 C CA . LYS A 1 167 ? -1.630 8.572 -6.115 1.00 75.25 167 LYS A CA 1
ATOM 1290 C C . LYS A 1 167 ? -2.548 7.379 -6.352 1.00 75.25 167 LYS A C 1
ATOM 1292 O O . LYS A 1 167 ? -3.763 7.534 -6.305 1.00 75.25 167 LYS A O 1
ATOM 1297 N N . ILE A 1 168 ? -1.966 6.202 -6.560 1.00 75.69 168 ILE A N 1
ATOM 1298 C CA . ILE A 1 168 ? -2.716 4.971 -6.791 1.00 75.69 168 ILE A CA 1
ATOM 1299 C C . ILE A 1 168 ? -3.522 4.603 -5.541 1.00 75.69 168 ILE A C 1
ATOM 1301 O O . ILE A 1 168 ? -4.713 4.329 -5.644 1.00 75.69 168 ILE A O 1
ATOM 1305 N N . THR A 1 169 ? -2.919 4.704 -4.354 1.00 70.31 169 THR A N 1
ATOM 1306 C CA . THR A 1 169 ? -3.621 4.468 -3.083 1.00 70.31 169 THR A CA 1
ATOM 1307 C C . THR A 1 169 ? -4.780 5.450 -2.898 1.00 70.31 169 THR A C 1
ATOM 1309 O O . THR A 1 169 ? -5.874 5.031 -2.553 1.00 70.31 169 THR A O 1
ATOM 1312 N N . ALA A 1 170 ? -4.596 6.739 -3.197 1.00 70.00 170 ALA A N 1
ATOM 1313 C CA . ALA A 1 170 ? -5.675 7.727 -3.127 1.00 70.00 170 ALA A CA 1
ATOM 1314 C C . ALA A 1 170 ? -6.817 7.432 -4.119 1.00 70.00 170 ALA A C 1
ATOM 1316 O O . ALA A 1 170 ? -7.984 7.637 -3.789 1.00 70.00 170 ALA A O 1
ATOM 1317 N N . GLN A 1 171 ? -6.507 6.918 -5.313 1.00 83.38 171 GLN A N 1
ATOM 1318 C CA . GLN A 1 171 ? -7.523 6.462 -6.267 1.00 83.38 171 GLN A CA 1
ATOM 1319 C C . GLN A 1 171 ? -8.297 5.249 -5.738 1.00 83.38 171 GLN A C 1
ATOM 1321 O O . GLN A 1 171 ? -9.525 5.242 -5.819 1.00 83.38 171 GLN A O 1
ATOM 1326 N N . GLN A 1 172 ? -7.610 4.267 -5.144 1.00 79.88 172 GLN A N 1
ATOM 1327 C CA . GLN A 1 172 ? -8.259 3.127 -4.484 1.00 79.88 172 GLN A CA 1
ATOM 1328 C C . GLN A 1 172 ? -9.197 3.607 -3.374 1.00 79.88 172 GLN A C 1
ATOM 1330 O O . GLN A 1 172 ? -10.363 3.222 -3.350 1.00 79.88 172 GLN A O 1
ATOM 1335 N N . SER A 1 173 ? -8.727 4.523 -2.523 1.00 71.69 173 SER A N 1
ATOM 1336 C CA . SER A 1 173 ? -9.523 5.149 -1.465 1.00 71.69 173 SER A CA 1
ATOM 1337 C C . SER A 1 173 ? -10.801 5.795 -1.987 1.00 71.69 173 SER A C 1
ATOM 1339 O O . SER A 1 173 ? -11.876 5.558 -1.445 1.00 71.69 173 SER A O 1
ATOM 1341 N N . ALA A 1 174 ? -10.695 6.605 -3.043 1.00 77.94 174 ALA A N 1
ATOM 1342 C CA . ALA A 1 174 ? -11.830 7.324 -3.612 1.00 77.94 174 ALA A CA 1
ATOM 1343 C C . ALA A 1 174 ? -12.867 6.370 -4.227 1.00 77.94 174 ALA A C 1
ATOM 1345 O O . ALA A 1 174 ? -14.069 6.543 -4.024 1.00 77.94 174 ALA A O 1
ATOM 1346 N N . LEU A 1 175 ? -12.409 5.340 -4.947 1.00 84.38 175 LEU A N 1
ATOM 1347 C CA . LEU A 1 175 ? -13.284 4.330 -5.544 1.00 84.38 175 LEU A CA 1
ATOM 1348 C C . LEU A 1 175 ? -14.004 3.517 -4.473 1.00 84.38 175 LEU A C 1
ATOM 1350 O O . LEU A 1 175 ? -15.231 3.411 -4.501 1.00 84.38 175 LEU A O 1
ATOM 1354 N N . LEU A 1 176 ? -13.260 3.008 -3.493 1.00 78.31 176 LEU A N 1
ATOM 1355 C CA . LEU A 1 176 ? -13.835 2.269 -2.377 1.00 78.31 176 LEU A CA 1
ATOM 1356 C C . LEU A 1 176 ? -14.798 3.153 -1.568 1.00 78.31 176 LEU A C 1
ATOM 1358 O O . LEU A 1 176 ? -15.856 2.689 -1.148 1.00 78.31 176 LEU A O 1
ATOM 1362 N N . GLY A 1 177 ? -14.465 4.437 -1.384 1.00 75.00 177 GLY A N 1
ATOM 1363 C CA . GLY A 1 177 ? -15.253 5.392 -0.597 1.00 75.00 177 GLY A CA 1
ATOM 1364 C C . GLY A 1 177 ? -16.579 5.767 -1.252 1.00 75.00 177 GLY A C 1
ATOM 1365 O O . GLY A 1 177 ? -17.488 6.250 -0.582 1.00 75.00 177 GLY A O 1
ATOM 1366 N N . SER A 1 178 ? -16.717 5.507 -2.552 1.00 80.81 178 SER A N 1
ATOM 1367 C CA . SER A 1 178 ? -17.963 5.714 -3.290 1.00 80.81 178 SER A CA 1
ATOM 1368 C C . SER A 1 178 ? -19.019 4.624 -3.050 1.00 80.81 178 SER A C 1
ATOM 1370 O O . SER A 1 178 ? -20.168 4.781 -3.479 1.00 80.81 178 SER A O 1
ATOM 1372 N N . MET A 1 179 ? -18.647 3.522 -2.385 1.00 80.31 179 MET A N 1
ATOM 1373 C CA . MET A 1 179 ? -19.561 2.436 -2.042 1.00 80.31 179 MET A CA 1
ATOM 1374 C C . MET A 1 179 ? -20.294 2.706 -0.729 1.00 80.31 179 MET A C 1
ATOM 1376 O O . MET A 1 179 ? -19.717 3.094 0.285 1.00 80.31 179 MET A O 1
ATOM 1380 N N . THR A 1 180 ? -21.588 2.425 -0.739 1.00 78.88 180 THR A N 1
ATOM 1381 C CA . THR A 1 180 ? -22.482 2.522 0.410 1.00 78.88 180 THR A CA 1
ATOM 1382 C C . THR A 1 180 ? -22.747 1.151 1.035 1.00 78.88 180 THR A C 1
ATOM 1384 O O . THR A 1 180 ? -22.497 0.099 0.445 1.00 78.88 180 THR A O 1
ATOM 1387 N N . ALA A 1 181 ? -23.332 1.172 2.235 1.00 73.44 181 ALA A N 1
ATOM 1388 C CA . ALA A 1 181 ? -23.876 -0.004 2.916 1.00 73.44 181 ALA A CA 1
ATOM 1389 C C . ALA A 1 181 ? -24.782 -0.850 2.016 1.00 73.44 181 ALA A C 1
ATOM 1391 O O . ALA A 1 181 ? -24.702 -2.077 1.986 1.00 73.44 181 ALA A O 1
ATOM 1392 N N . GLN A 1 182 ? -25.675 -0.147 1.321 1.00 78.25 182 GLN A N 1
ATOM 1393 C CA . GLN A 1 182 ? -26.727 -0.728 0.513 1.00 78.25 182 GLN A CA 1
ATOM 1394 C C . GLN A 1 182 ? -26.149 -1.377 -0.738 1.00 78.25 182 GLN A C 1
ATOM 1396 O O . GLN A 1 182 ? -26.564 -2.486 -1.066 1.00 78.25 182 GLN A O 1
ATOM 1401 N N . ASP A 1 183 ? -25.163 -0.728 -1.371 1.00 82.75 183 ASP A N 1
ATOM 1402 C CA . ASP A 1 183 ? -24.478 -1.285 -2.539 1.00 82.75 183 ASP A CA 1
ATOM 1403 C C . ASP A 1 183 ? -23.944 -2.685 -2.210 1.00 82.75 183 ASP A C 1
ATOM 1405 O O . ASP A 1 183 ? -24.253 -3.649 -2.901 1.00 82.75 183 ASP A O 1
ATOM 1409 N N . LEU A 1 184 ? -23.222 -2.824 -1.095 1.00 77.25 184 LEU A N 1
ATOM 1410 C CA . LEU A 1 184 ? -22.626 -4.097 -0.689 1.00 77.25 184 LEU A CA 1
ATOM 1411 C C . LEU A 1 184 ? -23.655 -5.139 -0.249 1.00 77.25 184 LEU A C 1
ATOM 1413 O O . LEU A 1 184 ? -23.546 -6.304 -0.623 1.00 77.25 184 LEU A O 1
ATOM 1417 N N . ALA A 1 185 ? -24.659 -4.732 0.533 1.00 75.81 185 ALA A N 1
ATOM 1418 C CA . ALA A 1 185 ? -25.683 -5.647 1.031 1.00 75.81 185 ALA A CA 1
ATOM 1419 C C . ALA A 1 185 ? -26.505 -6.273 -0.107 1.00 75.81 185 ALA A C 1
ATOM 1421 O O . ALA A 1 185 ? -26.956 -7.412 0.003 1.00 75.81 185 ALA A O 1
ATOM 1422 N N . GLN A 1 186 ? -26.696 -5.539 -1.206 1.00 81.31 186 GLN A N 1
ATOM 1423 C CA . GLN A 1 186 ? -27.474 -6.000 -2.352 1.00 81.31 186 GLN A CA 1
ATOM 1424 C C . GLN A 1 186 ? -26.624 -6.669 -3.442 1.00 81.31 186 GLN A C 1
ATOM 1426 O O . GLN A 1 186 ? -27.176 -7.420 -4.246 1.00 81.31 186 GLN A O 1
ATOM 1431 N N . ALA A 1 187 ? -25.305 -6.446 -3.471 1.00 75.25 187 ALA A N 1
ATOM 1432 C CA . ALA A 1 187 ? -24.437 -6.828 -4.587 1.00 75.25 187 ALA A CA 1
ATOM 1433 C C . ALA A 1 187 ? -24.156 -8.332 -4.767 1.00 75.25 187 ALA A C 1
ATOM 1435 O O . ALA A 1 187 ? -23.504 -8.670 -5.750 1.00 75.25 187 ALA A O 1
ATOM 1436 N N . LYS A 1 188 ? -24.633 -9.239 -3.897 1.00 76.00 188 LYS A N 1
ATOM 1437 C CA . LYS A 1 188 ? -24.484 -10.714 -4.038 1.00 76.00 188 LYS A CA 1
ATOM 1438 C C . LYS A 1 188 ? -23.130 -11.142 -4.644 1.00 76.00 188 LYS A C 1
ATOM 1440 O O . LYS A 1 188 ? -23.079 -11.808 -5.675 1.00 76.00 188 LYS A O 1
ATOM 1445 N N . LEU A 1 189 ? -22.049 -10.678 -4.023 1.00 71.12 189 LEU A N 1
ATOM 1446 C CA . LEU A 1 189 ? -20.698 -10.730 -4.582 1.00 71.12 189 LEU A CA 1
ATOM 1447 C C . LEU A 1 189 ? -20.182 -12.158 -4.742 1.00 71.12 189 LEU A C 1
ATOM 1449 O O . LEU A 1 189 ? -20.444 -13.002 -3.881 1.00 71.12 189 LEU A O 1
ATOM 1453 N N . ALA A 1 190 ? -19.396 -12.396 -5.792 1.00 68.69 190 ALA A N 1
ATOM 1454 C CA . ALA A 1 190 ? -18.641 -13.635 -5.936 1.00 68.69 190 ALA A CA 1
ATOM 1455 C C . ALA A 1 190 ? -17.504 -13.695 -4.903 1.00 68.69 190 ALA A C 1
ATOM 1457 O O . ALA A 1 190 ? -16.992 -12.662 -4.478 1.00 68.69 190 ALA A O 1
ATOM 1458 N N . GLU A 1 191 ? -17.078 -14.898 -4.516 1.00 62.06 191 GLU A N 1
ATOM 1459 C CA . GLU A 1 191 ? -16.036 -15.096 -3.492 1.00 62.06 191 GLU A CA 1
ATOM 1460 C C . GLU A 1 191 ? -14.722 -14.365 -3.816 1.00 62.06 191 GLU A C 1
ATOM 1462 O O . GLU A 1 191 ? -14.106 -13.785 -2.923 1.00 62.06 191 GLU A O 1
ATOM 1467 N N . ALA A 1 192 ? -14.325 -14.318 -5.092 1.00 52.53 192 ALA A N 1
ATOM 1468 C CA . ALA A 1 192 ? -13.139 -13.580 -5.530 1.00 52.53 192 ALA A CA 1
ATOM 1469 C C . ALA A 1 192 ? -13.257 -12.072 -5.245 1.00 52.53 192 ALA A C 1
ATOM 1471 O O . ALA A 1 192 ? -12.337 -11.479 -4.685 1.00 52.53 192 ALA A O 1
ATOM 1472 N N . ASP A 1 193 ? -14.418 -11.472 -5.533 1.00 62.53 193 ASP A N 1
ATOM 1473 C CA . ASP A 1 193 ? -14.663 -10.050 -5.276 1.00 62.53 193 ASP A CA 1
ATOM 1474 C C . ASP A 1 193 ? -14.683 -9.745 -3.769 1.00 62.53 193 ASP A C 1
ATOM 1476 O O . ASP A 1 193 ? -14.220 -8.694 -3.322 1.00 62.53 193 ASP A O 1
ATOM 1480 N N . GLN A 1 194 ? -15.190 -10.686 -2.965 1.00 64.38 194 GLN A N 1
ATOM 1481 C CA . GLN A 1 194 ? -15.172 -10.599 -1.504 1.00 64.38 194 GLN A CA 1
ATOM 1482 C C . GLN A 1 194 ? -13.736 -10.633 -0.953 1.00 64.38 194 GLN A C 1
ATOM 1484 O O . GLN A 1 194 ? -13.404 -9.825 -0.084 1.00 64.38 194 GLN A O 1
ATOM 1489 N N . SER A 1 195 ? -12.879 -11.516 -1.481 1.00 62.44 195 SER A N 1
ATOM 1490 C CA . SER A 1 195 ? -11.458 -11.603 -1.111 1.00 62.44 195 SER A CA 1
ATOM 1491 C C . SER A 1 195 ? -10.725 -10.300 -1.414 1.00 62.44 195 SER A C 1
ATOM 1493 O O . SER A 1 195 ? -10.088 -9.734 -0.527 1.00 62.44 195 SER A O 1
ATOM 1495 N N . THR A 1 196 ? -10.890 -9.760 -2.625 1.00 64.00 196 THR A N 1
ATOM 1496 C CA . THR A 1 196 ? -10.261 -8.493 -3.021 1.00 64.00 196 THR A CA 1
ATOM 1497 C C . THR A 1 196 ? -10.709 -7.335 -2.129 1.00 64.00 196 THR A C 1
ATOM 1499 O O . THR A 1 196 ? -9.881 -6.521 -1.725 1.00 64.00 196 THR A O 1
ATOM 1502 N N . LEU A 1 197 ? -11.996 -7.259 -1.762 1.00 65.31 197 LEU A N 1
ATOM 1503 C CA . LEU A 1 197 ? -12.495 -6.241 -0.827 1.00 65.31 197 LEU A CA 1
ATOM 1504 C C . LEU A 1 197 ? -11.900 -6.382 0.578 1.00 65.31 197 LEU A C 1
ATOM 1506 O O . LEU A 1 197 ? -11.599 -5.370 1.213 1.00 65.31 197 LEU A O 1
ATOM 1510 N N . LEU A 1 198 ? -11.730 -7.610 1.070 1.00 63.19 198 LEU A N 1
ATOM 1511 C CA . LEU A 1 198 ? -11.125 -7.874 2.375 1.00 63.19 198 LEU A CA 1
ATOM 1512 C C . LEU A 1 198 ? -9.640 -7.502 2.387 1.00 63.19 198 LEU A C 1
ATOM 1514 O O . LEU A 1 198 ? -9.226 -6.725 3.246 1.00 63.19 198 LEU A O 1
ATOM 1518 N N . GLU A 1 199 ? -8.858 -7.970 1.413 1.00 58.78 199 GLU A N 1
ATOM 1519 C CA . GLU A 1 199 ? -7.447 -7.594 1.238 1.00 58.78 199 GLU A CA 1
ATOM 1520 C C . GLU A 1 199 ? -7.285 -6.076 1.141 1.00 58.78 199 GLU A C 1
ATOM 1522 O O . GLU A 1 199 ? -6.412 -5.477 1.775 1.00 58.78 199 GLU A O 1
ATOM 1527 N N . MET A 1 200 ? -8.197 -5.434 0.411 1.00 57.28 200 MET A N 1
ATOM 1528 C CA . MET A 1 200 ? -8.228 -3.991 0.283 1.00 57.28 200 MET A CA 1
ATOM 1529 C C . MET A 1 200 ? -8.560 -3.271 1.566 1.00 57.28 200 MET A C 1
ATOM 1531 O O . MET A 1 200 ? -7.979 -2.228 1.783 1.00 57.28 200 MET A O 1
ATOM 1535 N N . LEU A 1 201 ? -9.397 -3.794 2.455 1.00 55.97 201 LEU A N 1
ATOM 1536 C CA . LEU A 1 201 ? -9.571 -3.203 3.784 1.00 55.97 201 LEU A CA 1
ATOM 1537 C C . LEU A 1 201 ? -8.347 -3.391 4.679 1.00 55.97 201 LEU A C 1
ATOM 1539 O O . LEU A 1 201 ? -8.083 -2.536 5.522 1.00 55.97 201 LEU A O 1
ATOM 1543 N N . GLY A 1 202 ? -7.597 -4.478 4.487 1.00 52.53 202 GLY A N 1
ATOM 1544 C CA . GLY A 1 202 ? -6.318 -4.654 5.159 1.00 52.53 202 GLY A CA 1
ATOM 1545 C C . GLY A 1 202 ? -5.313 -3.571 4.762 1.00 52.53 202 GLY A C 1
ATOM 1546 O O . GLY A 1 202 ? -4.633 -2.997 5.610 1.00 52.53 202 GLY A O 1
ATOM 1547 N N . ILE A 1 203 ? -5.250 -3.260 3.464 1.00 45.88 203 ILE A N 1
ATOM 1548 C CA . ILE A 1 203 ? -4.302 -2.308 2.857 1.00 45.88 203 ILE A CA 1
ATOM 1549 C C . ILE A 1 203 ? -4.807 -0.853 2.941 1.00 45.88 203 ILE A C 1
ATOM 1551 O O . ILE A 1 203 ? -4.024 0.085 3.105 1.00 45.88 203 ILE A O 1
ATOM 1555 N N . ALA A 1 204 ? -6.117 -0.644 2.831 1.00 38.25 204 ALA A N 1
ATOM 1556 C CA . ALA A 1 204 ? -6.797 0.644 2.800 1.00 38.25 204 ALA A CA 1
ATOM 1557 C C . ALA A 1 204 ? -7.188 1.037 4.211 1.00 38.25 204 ALA A C 1
ATOM 1559 O O . ALA A 1 204 ? -8.357 1.159 4.581 1.00 38.25 204 ALA A O 1
ATOM 1560 N N . ALA A 1 205 ? -6.180 1.357 4.993 1.00 42.94 205 ALA A N 1
ATOM 1561 C CA . ALA A 1 205 ? -6.428 2.237 6.093 1.00 42.94 205 ALA A CA 1
ATOM 1562 C C . ALA A 1 205 ? -6.528 3.666 5.566 1.00 42.94 205 ALA A C 1
ATOM 1564 O O . ALA A 1 205 ? -5.611 4.477 5.539 1.00 42.94 205 ALA A O 1
ATOM 1565 N N . VAL A 1 206 ? -7.724 3.944 5.077 1.00 41.28 206 VAL A N 1
ATOM 1566 C CA . VAL A 1 206 ? -8.146 5.262 4.658 1.00 41.28 206 VAL A CA 1
ATOM 1567 C C . VAL A 1 206 ? -9.066 5.744 5.768 1.00 41.28 206 VAL A C 1
ATOM 1569 O O . VAL A 1 206 ? -10.141 5.176 5.971 1.00 41.28 206 VAL A O 1
ATOM 1572 N N . PRO A 1 207 ? -8.668 6.781 6.515 1.00 40.00 207 PRO A N 1
ATOM 1573 C CA . PRO A 1 207 ? -9.504 7.424 7.521 1.00 40.00 207 PRO A CA 1
ATOM 1574 C C . PRO A 1 207 ? -10.954 7.684 7.097 1.00 40.00 207 PRO A C 1
ATOM 1576 O O . PRO A 1 207 ? -11.847 7.601 7.935 1.00 40.00 207 PRO A O 1
ATOM 1579 N N . GLU A 1 208 ? -11.168 7.988 5.816 1.00 41.56 208 GLU A N 1
ATOM 1580 C CA . GLU A 1 208 ? -12.457 8.351 5.213 1.00 41.56 208 GLU A CA 1
ATOM 1581 C C . GLU A 1 208 ? -13.363 7.138 4.935 1.00 41.56 208 GLU A C 1
ATOM 1583 O O . GLU A 1 208 ? -14.580 7.281 4.864 1.00 41.56 208 GLU A O 1
ATOM 1588 N N . LEU A 1 209 ? -12.795 5.932 4.845 1.00 47.84 209 LEU A N 1
ATOM 1589 C CA . LEU A 1 209 ? -13.524 4.676 4.620 1.00 47.84 209 LEU A CA 1
ATOM 1590 C C . LEU A 1 209 ? -14.011 4.013 5.917 1.00 47.84 209 LEU A C 1
ATOM 1592 O O . LEU A 1 209 ? -14.922 3.182 5.903 1.00 47.84 209 LEU A O 1
ATOM 1596 N N . ALA A 1 210 ? -13.416 4.394 7.048 1.00 47.91 210 ALA A N 1
ATOM 1597 C CA . ALA A 1 210 ? -13.429 3.619 8.286 1.00 47.91 210 ALA A CA 1
ATOM 1598 C C . ALA A 1 210 ? -14.737 3.658 9.098 1.00 47.91 210 ALA A C 1
ATOM 1600 O O . ALA A 1 210 ? -14.851 2.968 10.110 1.00 47.91 210 ALA A O 1
ATOM 1601 N N . GLY A 1 211 ? -15.713 4.475 8.700 1.00 53.41 211 GLY A N 1
ATOM 1602 C CA . GLY A 1 211 ? -17.008 4.537 9.376 1.00 53.41 211 GLY A CA 1
ATOM 1603 C C . GLY A 1 211 ? -17.984 3.517 8.803 1.00 53.41 211 GLY A C 1
ATOM 1604 O O . GLY A 1 211 ? -18.191 2.430 9.339 1.00 53.41 211 GLY A O 1
ATOM 1605 N N . ASN A 1 212 ? -18.594 3.879 7.678 1.00 53.72 212 ASN A N 1
ATOM 1606 C CA . ASN A 1 212 ? -19.700 3.109 7.127 1.00 53.72 212 ASN A CA 1
ATOM 1607 C C . ASN A 1 212 ? -19.221 1.860 6.385 1.00 53.72 212 ASN A C 1
ATOM 1609 O O . ASN A 1 212 ? -19.820 0.803 6.553 1.00 53.72 212 ASN A O 1
ATOM 1613 N N . LEU A 1 213 ? -18.146 1.923 5.596 1.00 59.44 213 LEU A N 1
ATOM 1614 C CA . LEU A 1 213 ? -17.740 0.771 4.792 1.00 59.44 213 LEU A CA 1
ATOM 1615 C C . LEU A 1 213 ? -17.288 -0.395 5.685 1.00 59.44 213 LEU A C 1
ATOM 1617 O O . LEU A 1 213 ? -17.820 -1.497 5.573 1.00 59.44 213 LEU A O 1
ATOM 1621 N N . THR A 1 214 ? -16.408 -0.132 6.655 1.00 56.78 214 THR A N 1
ATOM 1622 C CA . THR A 1 214 ? -15.932 -1.144 7.613 1.00 56.78 214 THR A CA 1
ATOM 1623 C C . THR A 1 214 ? -17.071 -1.767 8.422 1.00 56.78 214 THR A C 1
ATOM 1625 O O . THR A 1 214 ? -17.118 -2.986 8.562 1.00 56.78 214 THR A O 1
ATOM 1628 N N . ALA A 1 215 ? -18.027 -0.969 8.914 1.00 58.59 215 ALA A N 1
ATOM 1629 C CA . ALA A 1 215 ? -19.169 -1.486 9.672 1.00 58.59 215 ALA A CA 1
ATOM 1630 C C . ALA A 1 215 ? -20.106 -2.361 8.820 1.00 58.59 215 ALA A C 1
ATOM 1632 O O . ALA A 1 215 ? -20.656 -3.344 9.314 1.00 58.59 215 ALA A O 1
ATOM 1633 N N . ASN A 1 216 ? -20.288 -2.029 7.540 1.00 61.25 216 ASN A N 1
ATOM 1634 C CA . ASN A 1 216 ? -21.136 -2.813 6.645 1.00 61.25 216 ASN A CA 1
ATOM 1635 C C . ASN A 1 216 ? -20.442 -4.089 6.172 1.00 61.25 216 ASN A C 1
ATOM 1637 O O . ASN A 1 216 ? -21.054 -5.151 6.231 1.00 61.25 216 ASN A O 1
ATOM 1641 N N . LEU A 1 217 ? -19.154 -4.037 5.822 1.00 62.94 217 LEU A N 1
ATOM 1642 C CA . LEU A 1 217 ? -18.383 -5.253 5.558 1.00 62.94 217 LEU A CA 1
ATOM 1643 C C . LEU A 1 217 ? -18.280 -6.143 6.801 1.00 62.94 217 LEU A C 1
ATOM 1645 O O . LEU A 1 217 ? -18.357 -7.356 6.662 1.00 62.94 217 LEU A O 1
ATOM 1649 N N . ALA A 1 218 ? -18.207 -5.589 8.016 1.00 63.44 218 ALA A N 1
ATOM 1650 C CA . ALA A 1 218 ? -18.232 -6.396 9.238 1.00 63.44 218 ALA A CA 1
ATOM 1651 C C . ALA A 1 218 ? -19.553 -7.161 9.398 1.00 63.44 218 ALA A C 1
ATOM 1653 O O . ALA A 1 218 ? -19.551 -8.285 9.896 1.00 63.44 218 ALA A O 1
ATOM 1654 N N . LYS A 1 219 ? -20.674 -6.581 8.949 1.00 65.00 219 LYS A N 1
ATOM 1655 C CA . LYS A 1 219 ? -21.975 -7.267 8.906 1.00 65.00 219 LYS A CA 1
ATOM 1656 C C . LYS A 1 219 ? -22.038 -8.346 7.822 1.00 65.00 219 LYS A C 1
ATOM 1658 O O . LYS A 1 219 ? -22.734 -9.333 8.022 1.00 65.00 219 LYS A O 1
ATOM 1663 N N . LEU A 1 220 ? -21.340 -8.160 6.700 1.00 66.06 220 LEU A N 1
ATOM 1664 C CA . LEU A 1 220 ? -21.319 -9.103 5.574 1.00 66.06 220 LEU A CA 1
ATOM 1665 C C . LEU A 1 220 ? -20.340 -10.272 5.781 1.00 66.06 220 LEU A C 1
ATOM 1667 O O . LEU A 1 220 ? -20.704 -11.417 5.543 1.00 66.06 220 LEU A O 1
ATOM 1671 N N . PHE A 1 221 ? -19.119 -9.990 6.235 1.00 65.94 221 PHE A N 1
ATOM 1672 C CA . PHE A 1 221 ? -17.997 -10.941 6.287 1.00 65.94 221 PHE A CA 1
ATOM 1673 C C . PHE A 1 221 ? -17.596 -11.344 7.709 1.00 65.94 221 PHE A C 1
ATOM 1675 O O . PHE A 1 221 ? -16.784 -12.247 7.906 1.00 65.94 221 PHE A O 1
ATOM 1682 N N . GLY A 1 222 ? -18.156 -10.679 8.720 1.00 63.53 222 GLY A N 1
ATOM 1683 C CA . GLY A 1 222 ? -17.772 -10.860 10.112 1.00 63.53 222 GLY A CA 1
ATOM 1684 C C . GLY A 1 222 ? -16.508 -10.083 10.490 1.00 63.53 222 GLY A C 1
ATOM 1685 O O . GLY A 1 222 ? -15.597 -9.849 9.696 1.00 63.53 222 GLY A O 1
ATOM 1686 N N . THR A 1 223 ? -16.425 -9.700 11.763 1.00 61.75 223 THR A N 1
ATOM 1687 C CA . THR A 1 223 ? -15.301 -8.926 12.323 1.00 61.75 223 THR A CA 1
ATOM 1688 C C . THR A 1 223 ? -13.973 -9.683 12.301 1.00 61.75 223 THR A C 1
ATOM 1690 O O . THR A 1 223 ? -12.915 -9.064 12.215 1.00 61.75 223 THR A O 1
ATOM 1693 N N . LYS A 1 224 ? -14.017 -11.020 12.342 1.00 60.41 224 LYS A N 1
ATOM 1694 C CA . LYS A 1 224 ? -12.825 -11.877 12.315 1.00 60.41 224 LYS A CA 1
ATOM 1695 C C . LYS A 1 224 ? -12.113 -11.842 10.958 1.00 60.41 224 LYS A C 1
ATOM 1697 O O . LYS A 1 224 ? -10.894 -11.735 10.938 1.00 60.41 224 LYS A O 1
ATOM 1702 N N . ALA A 1 225 ? -12.858 -11.877 9.851 1.00 59.16 225 ALA A N 1
ATOM 1703 C CA . ALA A 1 225 ? -12.283 -11.822 8.505 1.00 59.16 225 ALA A CA 1
ATOM 1704 C C . ALA A 1 225 ? -11.572 -10.482 8.243 1.00 59.16 225 ALA A C 1
ATOM 1706 O O . ALA A 1 225 ? -10.481 -10.453 7.681 1.00 59.16 225 ALA A O 1
ATOM 1707 N N . ILE A 1 226 ? -12.151 -9.380 8.731 1.00 60.38 226 ILE A N 1
ATOM 1708 C CA . ILE A 1 226 ? -11.549 -8.041 8.635 1.00 60.38 226 ILE A CA 1
ATOM 1709 C C . ILE A 1 226 ? -10.262 -7.948 9.460 1.00 60.38 226 ILE A C 1
ATOM 1711 O O . ILE A 1 226 ? -9.281 -7.377 8.990 1.00 60.38 226 ILE A O 1
ATOM 1715 N N . ALA A 1 227 ? -10.246 -8.523 10.667 1.00 59.50 227 ALA A N 1
ATOM 1716 C CA . ALA A 1 227 ? -9.044 -8.552 11.495 1.00 59.50 227 ALA A CA 1
ATOM 1717 C C . ALA A 1 227 ? -7.897 -9.283 10.779 1.00 59.50 227 ALA A C 1
ATOM 1719 O O . ALA A 1 227 ? -6.832 -8.701 10.610 1.00 59.50 227 ALA A O 1
ATOM 1720 N N . THR A 1 228 ? -8.139 -10.490 10.258 1.00 62.22 228 THR A N 1
ATOM 1721 C CA . THR A 1 228 ? -7.125 -11.268 9.525 1.00 62.22 228 THR A CA 1
ATOM 1722 C C . THR A 1 228 ? -6.587 -10.535 8.289 1.00 62.22 228 THR A C 1
ATOM 1724 O O . THR A 1 228 ? -5.391 -10.594 8.014 1.00 62.22 228 THR A O 1
ATOM 1727 N N . ALA A 1 229 ? -7.429 -9.793 7.565 1.00 61.03 229 ALA A N 1
ATOM 1728 C CA . ALA A 1 229 ? -6.973 -9.001 6.424 1.00 61.03 229 ALA A CA 1
ATOM 1729 C C . ALA A 1 229 ? -6.071 -7.817 6.830 1.00 61.03 229 ALA A C 1
ATOM 1731 O O . ALA A 1 229 ? -5.053 -7.564 6.181 1.00 61.03 229 ALA A O 1
ATOM 1732 N N . GLY A 1 230 ? -6.401 -7.117 7.923 1.00 59.91 230 GLY A N 1
ATOM 1733 C CA . GLY A 1 230 ? -5.551 -6.064 8.501 1.00 59.91 230 GLY A CA 1
ATOM 1734 C C . GLY A 1 230 ? -4.165 -6.565 8.905 1.00 59.91 230 GLY A C 1
ATOM 1735 O O . GLY A 1 230 ? -3.159 -5.886 8.695 1.00 59.91 230 GLY A O 1
ATOM 1736 N N . GLU A 1 231 ? -4.101 -7.789 9.423 1.00 60.91 231 GLU A N 1
ATOM 1737 C CA . GLU A 1 231 ? -2.857 -8.443 9.833 1.00 60.91 231 GLU A CA 1
ATOM 1738 C C . GLU A 1 231 ? -1.935 -8.725 8.633 1.00 60.91 231 GLU A C 1
ATOM 1740 O O . GLU A 1 231 ? -0.775 -8.304 8.633 1.00 60.91 231 GLU A O 1
ATOM 1745 N N . ALA A 1 232 ? -2.465 -9.318 7.557 1.00 61.81 232 ALA A N 1
ATOM 1746 C CA . ALA A 1 232 ? -1.703 -9.588 6.332 1.00 61.81 232 ALA A CA 1
ATOM 1747 C C . ALA A 1 232 ? -1.127 -8.308 5.689 1.00 61.81 232 ALA A C 1
ATOM 1749 O O . ALA A 1 232 ? 0.011 -8.281 5.209 1.00 61.81 232 ALA A O 1
ATOM 1750 N N . ALA A 1 233 ? -1.877 -7.208 5.719 1.00 61.97 233 ALA A N 1
ATOM 1751 C CA . ALA A 1 233 ? -1.420 -5.936 5.169 1.00 61.97 233 ALA A CA 1
ATOM 1752 C C . ALA A 1 233 ? -0.326 -5.256 6.010 1.00 61.97 233 ALA A C 1
ATOM 1754 O O . ALA A 1 233 ? 0.584 -4.624 5.456 1.00 61.97 233 ALA A O 1
ATOM 1755 N N . ALA A 1 234 ? -0.367 -5.413 7.337 1.00 61.59 234 ALA A N 1
ATOM 1756 C CA . ALA A 1 234 ? 0.689 -4.925 8.219 1.00 61.59 234 ALA A CA 1
ATOM 1757 C C . ALA A 1 234 ? 2.031 -5.627 7.930 1.00 61.59 234 ALA A C 1
ATOM 1759 O O . ALA A 1 234 ? 3.071 -4.966 7.885 1.00 61.59 234 ALA A O 1
ATOM 1760 N N . GLN A 1 235 ? 2.011 -6.937 7.646 1.00 64.56 235 GLN A N 1
ATOM 1761 C CA . GLN A 1 235 ? 3.205 -7.684 7.229 1.00 64.56 235 GLN A CA 1
ATOM 1762 C C . GLN A 1 235 ? 3.768 -7.184 5.891 1.00 64.56 235 GLN A C 1
ATOM 1764 O O . GLN A 1 235 ? 4.970 -6.934 5.779 1.00 64.56 235 GLN A O 1
ATOM 1769 N N . LYS A 1 236 ? 2.911 -6.981 4.880 1.00 64.44 236 LYS A N 1
ATOM 1770 C CA . LYS A 1 236 ? 3.339 -6.465 3.568 1.00 64.44 236 LYS A CA 1
ATOM 1771 C C . LYS A 1 236 ? 3.998 -5.088 3.700 1.00 64.44 236 LYS A C 1
ATOM 1773 O O . LYS A 1 236 ? 5.048 -4.838 3.112 1.00 64.44 236 LYS A O 1
ATOM 1778 N N . THR A 1 237 ? 3.434 -4.225 4.545 1.00 63.12 237 THR A N 1
ATOM 1779 C CA . THR A 1 237 ? 3.994 -2.895 4.830 1.00 63.12 237 THR A CA 1
ATOM 1780 C C . THR A 1 237 ? 5.353 -2.980 5.533 1.00 63.12 237 THR A C 1
ATOM 1782 O O . THR A 1 237 ? 6.265 -2.208 5.234 1.00 63.12 237 THR A O 1
ATOM 1785 N N . ALA A 1 238 ? 5.530 -3.944 6.439 1.00 64.81 238 ALA A N 1
ATOM 1786 C CA . ALA A 1 238 ? 6.811 -4.189 7.094 1.00 64.81 238 ALA A CA 1
ATOM 1787 C C . ALA A 1 238 ? 7.903 -4.641 6.117 1.00 64.81 238 ALA A C 1
ATOM 1789 O O . ALA A 1 238 ? 9.019 -4.117 6.150 1.00 64.81 238 ALA A O 1
ATOM 1790 N N . ALA A 1 239 ? 7.571 -5.567 5.215 1.00 63.16 239 ALA A N 1
ATOM 1791 C CA . ALA A 1 239 ? 8.485 -6.017 4.171 1.00 63.16 239 ALA A CA 1
ATOM 1792 C C . ALA A 1 239 ? 8.902 -4.850 3.257 1.00 63.16 239 ALA A C 1
ATOM 1794 O O . ALA A 1 239 ? 10.090 -4.671 2.985 1.00 63.16 239 ALA A O 1
ATOM 1795 N N . GLN A 1 240 ? 7.946 -3.999 2.869 1.00 60.91 240 GLN A N 1
ATOM 1796 C CA . GLN A 1 240 ? 8.208 -2.783 2.091 1.00 60.91 240 GLN A CA 1
ATOM 1797 C C . GLN A 1 240 ? 9.144 -1.814 2.819 1.00 60.91 240 GLN A C 1
ATOM 1799 O O . GLN A 1 240 ? 10.113 -1.346 2.228 1.00 60.91 240 GLN A O 1
ATOM 1804 N N . LEU A 1 241 ? 8.913 -1.555 4.110 1.00 61.84 241 LEU A N 1
ATOM 1805 C CA . LEU A 1 241 ? 9.802 -0.729 4.932 1.00 61.84 241 LEU A CA 1
ATOM 1806 C C . LEU A 1 241 ? 11.231 -1.275 4.942 1.00 61.84 241 LEU A C 1
ATOM 1808 O O . LEU A 1 241 ? 12.175 -0.510 4.758 1.00 61.84 241 LEU A O 1
ATOM 1812 N N . ASN A 1 242 ? 11.405 -2.582 5.137 1.00 62.97 242 ASN A N 1
ATOM 1813 C CA . ASN A 1 242 ? 12.735 -3.182 5.161 1.00 62.97 242 ASN A CA 1
ATOM 1814 C C . ASN A 1 242 ? 13.453 -3.030 3.810 1.00 62.97 242 ASN A C 1
ATOM 1816 O O . ASN A 1 242 ? 14.617 -2.626 3.776 1.00 62.97 242 ASN A O 1
ATOM 1820 N N . ASN A 1 243 ? 12.734 -3.256 2.706 1.00 58.56 243 ASN A N 1
ATOM 1821 C CA . ASN A 1 243 ? 13.253 -3.035 1.356 1.00 58.56 243 ASN A CA 1
ATOM 1822 C C . ASN A 1 243 ? 13.644 -1.567 1.149 1.00 58.56 243 ASN A C 1
ATOM 1824 O O . ASN A 1 243 ? 14.763 -1.295 0.748 1.00 58.56 243 ASN A O 1
ATOM 1828 N N . PHE A 1 244 ? 12.803 -0.606 1.536 1.00 60.91 244 PHE A N 1
ATOM 1829 C CA . PHE A 1 244 ? 13.114 0.822 1.410 1.00 60.91 244 PHE A CA 1
ATOM 1830 C C . PHE A 1 244 ? 14.366 1.250 2.176 1.00 60.91 244 PHE A C 1
ATOM 1832 O O . PHE A 1 244 ? 15.136 2.066 1.675 1.00 60.91 244 PHE A O 1
ATOM 1839 N N . TYR A 1 245 ? 14.603 0.693 3.365 1.00 59.81 245 TYR A N 1
ATOM 1840 C CA . TYR A 1 245 ? 15.842 0.949 4.100 1.00 59.81 245 TYR A CA 1
ATOM 1841 C C . TYR A 1 245 ? 17.062 0.300 3.440 1.00 59.81 245 TYR A C 1
ATOM 1843 O O . TYR A 1 245 ? 18.117 0.930 3.393 1.00 59.81 245 TYR A O 1
ATOM 1851 N N . ARG A 1 246 ? 16.927 -0.929 2.927 1.00 60.97 246 ARG A N 1
ATOM 1852 C CA . ARG A 1 246 ? 17.988 -1.610 2.168 1.00 60.97 246 ARG A CA 1
ATOM 1853 C C . ARG A 1 246 ? 18.332 -0.849 0.885 1.00 60.97 246 ARG A C 1
ATOM 1855 O O . ARG A 1 246 ? 19.502 -0.694 0.559 1.00 60.97 246 ARG A O 1
ATOM 1862 N N . ASP A 1 247 ? 17.307 -0.353 0.206 1.00 54.25 247 ASP A N 1
ATOM 1863 C CA . ASP A 1 247 ? 17.382 0.202 -1.144 1.00 54.25 247 ASP A CA 1
ATOM 1864 C C . ASP A 1 247 ? 17.599 1.730 -1.136 1.00 54.25 247 ASP A C 1
ATOM 1866 O O . ASP A 1 247 ? 17.625 2.363 -2.188 1.00 54.25 247 ASP A O 1
ATOM 1870 N N . GLY A 1 248 ? 17.783 2.338 0.046 1.00 52.62 248 GLY A N 1
ATOM 1871 C CA . GLY A 1 248 ? 18.118 3.758 0.189 1.00 52.62 248 GLY A CA 1
ATOM 1872 C C . GLY A 1 248 ? 16.991 4.715 -0.209 1.00 52.62 248 GLY A C 1
ATOM 1873 O O . GLY A 1 248 ? 17.257 5.805 -0.719 1.00 52.62 248 GLY A O 1
ATOM 1874 N N . ALA A 1 249 ? 15.732 4.326 0.006 1.00 50.34 249 ALA A N 1
ATOM 1875 C CA . ALA A 1 249 ? 14.574 5.146 -0.331 1.00 50.34 249 ALA A CA 1
ATOM 1876 C C . ALA A 1 249 ? 14.605 6.511 0.379 1.00 50.34 249 ALA A C 1
ATOM 1878 O O . ALA A 1 249 ? 15.121 6.658 1.490 1.00 50.34 249 ALA A O 1
ATOM 1879 N N . SER A 1 250 ? 14.004 7.526 -0.249 1.00 53.00 250 SER A N 1
ATOM 1880 C CA . SER A 1 250 ? 13.999 8.873 0.324 1.00 53.00 250 SER A CA 1
ATOM 1881 C C . SER A 1 250 ? 13.269 8.925 1.681 1.00 53.00 250 SER A C 1
ATOM 1883 O O . SER A 1 250 ? 12.316 8.168 1.905 1.00 53.00 250 SER A O 1
ATOM 1885 N N . PRO A 1 251 ? 13.647 9.851 2.586 1.00 64.00 251 PRO A N 1
ATOM 1886 C CA . PRO A 1 251 ? 12.996 9.992 3.891 1.00 64.00 251 PRO A CA 1
ATOM 1887 C C . PRO A 1 251 ? 11.471 10.159 3.814 1.00 64.00 251 PRO A C 1
ATOM 1889 O O . PRO A 1 251 ? 10.747 9.640 4.664 1.00 64.00 251 PRO A O 1
ATOM 1892 N N . ASP A 1 252 ? 10.970 10.824 2.771 1.00 56.25 252 ASP A N 1
ATOM 1893 C CA . ASP A 1 252 ? 9.533 11.000 2.546 1.00 56.25 252 ASP A CA 1
ATOM 1894 C C . ASP A 1 252 ? 8.817 9.680 2.224 1.00 56.25 252 ASP A C 1
ATOM 1896 O O . ASP A 1 252 ? 7.672 9.491 2.636 1.00 56.25 252 ASP A O 1
ATOM 1900 N N . VAL A 1 253 ? 9.476 8.754 1.516 1.00 51.78 253 VAL A N 1
ATOM 1901 C CA . VAL A 1 253 ? 8.952 7.398 1.256 1.00 51.78 253 VAL A CA 1
ATOM 1902 C C . VAL A 1 253 ? 8.797 6.650 2.562 1.00 51.78 253 VAL A C 1
ATOM 1904 O O . VAL A 1 253 ? 7.734 6.113 2.870 1.00 51.78 253 VAL A O 1
ATOM 1907 N N . ILE A 1 254 ? 9.870 6.647 3.345 1.00 66.44 254 ILE A N 1
ATOM 1908 C CA . ILE A 1 254 ? 9.956 5.926 4.607 1.00 66.44 254 ILE A CA 1
ATOM 1909 C C . ILE A 1 254 ? 8.883 6.450 5.566 1.00 66.44 254 ILE A C 1
ATOM 1911 O O . ILE A 1 254 ? 8.116 5.667 6.126 1.00 66.44 254 ILE A O 1
ATOM 1915 N N . LYS A 1 255 ? 8.750 7.779 5.678 1.00 71.69 255 LYS A N 1
ATOM 1916 C CA . LYS A 1 255 ? 7.705 8.425 6.479 1.00 71.69 255 LYS A CA 1
ATOM 1917 C C . LYS A 1 255 ? 6.300 7.992 6.051 1.00 71.69 255 LYS A C 1
ATOM 1919 O O . LYS A 1 255 ? 5.516 7.575 6.900 1.00 71.69 255 LYS A O 1
ATOM 1924 N N . LYS A 1 256 ? 5.986 8.042 4.753 1.00 61.62 256 LYS A N 1
ATOM 1925 C CA . LYS A 1 256 ? 4.674 7.615 4.232 1.00 61.62 256 LYS A CA 1
ATOM 1926 C C . LYS A 1 256 ? 4.397 6.136 4.484 1.00 61.62 256 LYS A C 1
ATOM 1928 O O . LYS A 1 256 ? 3.260 5.762 4.746 1.00 61.62 256 LYS A O 1
ATOM 1933 N N . THR A 1 257 ? 5.425 5.299 4.456 1.00 61.75 257 THR A N 1
ATOM 1934 C CA . THR A 1 257 ? 5.267 3.863 4.715 1.00 61.75 257 THR A CA 1
ATOM 1935 C C . THR A 1 257 ? 5.003 3.594 6.199 1.00 61.75 257 THR A C 1
ATOM 1937 O O . THR A 1 257 ? 4.172 2.755 6.536 1.00 61.75 257 THR A O 1
ATOM 1940 N N . PHE A 1 258 ? 5.607 4.369 7.111 1.00 74.56 258 PHE A N 1
ATOM 1941 C CA . PHE A 1 258 ? 5.210 4.354 8.524 1.00 74.56 258 PHE A CA 1
ATOM 1942 C C . PHE A 1 258 ? 3.764 4.809 8.725 1.00 74.56 258 PHE A C 1
ATOM 1944 O O . PHE A 1 258 ? 3.038 4.215 9.518 1.00 74.56 258 PHE A O 1
ATOM 1951 N N . GLU A 1 259 ? 3.333 5.851 8.008 1.00 70.44 259 GLU A N 1
ATOM 1952 C CA . GLU A 1 259 ? 1.937 6.296 8.021 1.00 70.44 259 GLU A CA 1
ATOM 1953 C C . GLU A 1 259 ? 0.989 5.185 7.550 1.00 70.44 259 GLU A C 1
ATOM 1955 O O . GLU A 1 259 ? -0.038 4.984 8.191 1.00 70.44 259 GLU A O 1
ATOM 1960 N N . GLN A 1 260 ? 1.352 4.423 6.514 1.00 64.62 260 GLN A N 1
ATOM 1961 C CA . GLN A 1 260 ? 0.582 3.271 6.029 1.00 64.62 260 GLN A CA 1
ATOM 1962 C C . GLN A 1 260 ? 0.539 2.112 7.031 1.00 64.62 260 GLN A C 1
ATOM 1964 O O . GLN A 1 260 ? -0.534 1.567 7.274 1.00 64.62 260 GLN A O 1
ATOM 1969 N N . GLY A 1 261 ? 1.663 1.771 7.665 1.00 70.12 261 GLY A N 1
ATOM 1970 C CA . GLY A 1 261 ? 1.687 0.704 8.673 1.00 70.12 261 GLY A CA 1
ATOM 1971 C C . GLY A 1 261 ? 0.860 1.064 9.909 1.00 70.12 261 GLY A C 1
ATOM 1972 O O . GLY A 1 261 ? 0.207 0.214 10.514 1.00 70.12 261 GLY A O 1
ATOM 1973 N N . ALA A 1 262 ? 0.847 2.349 10.270 1.00 77.31 262 ALA A N 1
ATOM 1974 C CA . ALA A 1 262 ? 0.029 2.865 11.359 1.00 77.31 262 ALA A CA 1
ATOM 1975 C C . ALA A 1 262 ? -1.458 2.745 11.046 1.00 77.31 262 ALA A C 1
ATOM 1977 O O . ALA A 1 262 ? -2.266 2.312 11.867 1.00 77.31 262 ALA A O 1
ATOM 1978 N N . LEU A 1 263 ? -1.779 3.120 9.817 1.00 67.56 263 LEU A N 1
ATOM 1979 C CA . LEU A 1 263 ? -3.086 3.025 9.224 1.00 67.56 263 LEU A CA 1
ATOM 1980 C C . LEU A 1 263 ? -3.567 1.555 9.272 1.00 67.56 263 LE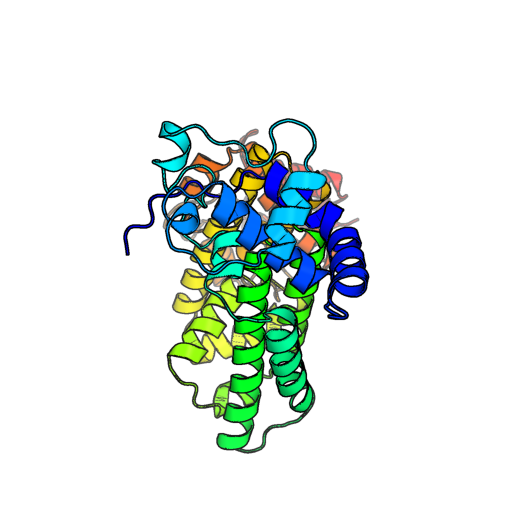U A C 1
ATOM 1982 O O . LEU A 1 263 ? -4.594 1.305 9.904 1.00 67.56 263 LEU A O 1
ATOM 1986 N N . SER A 1 264 ? -2.839 0.584 8.706 1.00 65.06 264 SER A N 1
ATOM 1987 C CA . SER A 1 264 ? -3.272 -0.831 8.657 1.00 65.06 264 SER A CA 1
ATOM 1988 C C . SER A 1 264 ? -3.430 -1.469 10.043 1.00 65.06 264 SER A C 1
ATOM 1990 O O . SER A 1 264 ? -4.203 -2.403 10.229 1.00 65.06 264 SER A O 1
ATOM 1992 N N . SER A 1 265 ? -2.715 -0.936 11.033 1.00 74.62 265 SER A N 1
ATOM 1993 C CA . SER A 1 265 ? -2.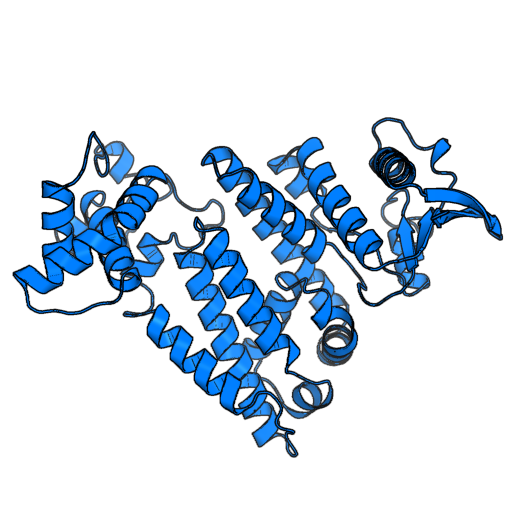761 -1.386 12.427 1.00 74.62 265 SER A CA 1
ATOM 1994 C C . SER A 1 265 ? -3.800 -0.631 13.269 1.00 74.62 265 SER A C 1
ATOM 1996 O O . SER A 1 265 ? -3.898 -0.849 14.477 1.00 74.62 265 SER A O 1
ATOM 1998 N N . THR A 1 266 ? -4.567 0.289 12.671 1.00 76.31 266 THR A N 1
ATOM 1999 C CA . THR A 1 266 ? -5.607 1.059 13.362 1.00 76.31 266 THR A CA 1
ATOM 2000 C C . THR A 1 266 ? -6.935 0.319 13.336 1.00 76.31 266 THR A C 1
ATOM 2002 O O . THR A 1 266 ? -7.575 0.181 12.295 1.00 76.31 266 THR A O 1
ATOM 2005 N N . HIS A 1 267 ? -7.431 -0.047 14.511 1.00 72.38 267 HIS A N 1
ATOM 2006 C CA . HIS A 1 267 ? -8.735 -0.679 14.667 1.00 72.38 267 HIS A CA 1
ATOM 2007 C C . HIS A 1 267 ? -9.789 0.346 15.056 1.00 72.38 267 HIS A C 1
ATOM 2009 O O . HIS A 1 267 ? -9.527 1.258 15.843 1.00 72.38 267 HIS A O 1
ATOM 2015 N N . ASN A 1 268 ? -11.000 0.173 14.519 1.00 65.81 268 ASN A N 1
ATOM 2016 C CA . ASN A 1 268 ? -12.165 1.000 14.832 1.00 65.81 268 ASN A CA 1
ATOM 2017 C C . ASN A 1 268 ? -11.883 2.511 14.695 1.00 65.81 268 ASN A C 1
ATOM 2019 O O . ASN A 1 268 ? -12.109 3.314 15.606 1.00 65.81 268 ASN A O 1
ATOM 2023 N N . ALA A 1 269 ? -11.335 2.910 13.543 1.00 68.81 269 ALA A N 1
ATOM 2024 C CA . ALA A 1 269 ? -10.832 4.265 13.319 1.00 68.81 269 ALA A CA 1
ATOM 2025 C C . ALA A 1 269 ? -11.925 5.353 13.297 1.00 68.81 269 ALA A C 1
ATOM 2027 O O . ALA A 1 269 ? -11.578 6.536 13.306 1.00 68.81 269 ALA A O 1
ATOM 2028 N N . GLY A 1 270 ? -13.209 4.981 13.276 1.00 57.31 270 GLY A N 1
ATOM 2029 C CA . GLY A 1 270 ? -14.343 5.905 13.361 1.00 57.31 270 GLY A CA 1
ATOM 2030 C C . GLY A 1 270 ? -14.681 6.379 14.780 1.00 57.31 270 GLY A C 1
ATOM 2031 O O . GLY A 1 270 ? -15.370 7.384 14.927 1.00 57.31 270 GLY A O 1
ATOM 2032 N N . ALA A 1 271 ? -14.193 5.706 15.828 1.00 72.06 271 ALA A N 1
ATOM 2033 C CA . ALA A 1 271 ? -14.482 6.105 17.204 1.00 72.06 271 ALA A CA 1
ATOM 2034 C C . ALA A 1 271 ? -13.781 7.420 17.594 1.00 72.06 271 ALA A C 1
ATOM 2036 O O . ALA A 1 271 ? -12.675 7.720 17.138 1.00 72.06 271 ALA A O 1
ATOM 2037 N N . SER A 1 272 ? -14.419 8.200 18.469 1.00 82.19 272 SER A N 1
ATOM 2038 C CA . SER A 1 272 ? -13.907 9.483 18.978 1.00 82.19 272 SER A CA 1
ATOM 2039 C C . SER A 1 272 ? -12.875 9.336 20.104 1.00 82.19 272 SER A C 1
ATOM 2041 O O . SER A 1 272 ? -12.144 10.282 20.408 1.00 82.19 272 SER A O 1
ATOM 2043 N N . GLU A 1 273 ? -12.801 8.151 20.710 1.00 90.75 273 GLU A N 1
ATOM 2044 C CA . GLU A 1 273 ? -11.895 7.809 21.804 1.00 90.75 273 GLU A CA 1
ATOM 2045 C C . GLU A 1 273 ? -10.838 6.803 21.333 1.00 90.75 273 GLU A C 1
ATOM 2047 O O . GLU A 1 273 ? -11.148 5.863 20.601 1.00 90.75 273 GLU A O 1
ATOM 2052 N N . VAL A 1 274 ? -9.593 7.001 21.765 1.00 95.75 274 VAL A N 1
ATOM 2053 C CA . VAL A 1 274 ? -8.455 6.102 21.559 1.00 95.75 274 VAL A CA 1
ATOM 2054 C C . VAL A 1 274 ? -8.040 5.524 22.903 1.00 95.75 274 VAL A C 1
ATOM 2056 O O . VAL A 1 274 ? -7.771 6.282 23.837 1.00 95.75 274 VAL A O 1
ATOM 2059 N N . ILE A 1 275 ? -7.938 4.201 22.995 1.00 97.31 275 ILE A N 1
ATOM 2060 C CA . ILE A 1 275 ? -7.424 3.527 24.189 1.00 97.31 275 ILE A CA 1
ATOM 2061 C C . ILE A 1 275 ? -5.952 3.175 23.989 1.00 97.31 275 ILE A C 1
ATOM 2063 O O . ILE A 1 275 ? -5.579 2.551 22.996 1.00 97.31 275 ILE A O 1
ATOM 2067 N N . LEU A 1 276 ? -5.132 3.568 24.960 1.00 97.56 276 LEU A N 1
ATOM 2068 C CA . LEU A 1 276 ? -3.697 3.309 25.032 1.00 97.56 276 LEU A CA 1
ATOM 2069 C C . LEU A 1 276 ? -3.367 2.547 26.316 1.00 97.56 276 LEU A C 1
ATOM 2071 O O . LEU A 1 276 ? -4.085 2.635 27.314 1.00 97.56 276 LEU A O 1
ATOM 2075 N N . GLY A 1 277 ? -2.253 1.824 26.327 1.00 94.88 277 GLY A N 1
ATOM 2076 C CA . GLY A 1 277 ? -1.799 1.145 27.533 1.00 94.88 277 GLY A CA 1
ATOM 2077 C C . GLY A 1 277 ? -0.954 -0.084 27.257 1.00 94.88 277 GLY A C 1
ATOM 2078 O O . GLY A 1 277 ? -0.483 -0.323 26.147 1.00 94.88 277 GLY A O 1
ATOM 2079 N N . LYS A 1 278 ? -0.743 -0.872 28.309 1.00 92.12 278 LYS A N 1
ATOM 2080 C CA . LYS A 1 278 ? 0.059 -2.088 28.224 1.00 92.12 278 LYS A CA 1
ATOM 2081 C C . LYS A 1 278 ? -0.731 -3.199 27.534 1.00 92.12 278 LYS A C 1
ATOM 2083 O O . LYS A 1 278 ? -1.853 -3.509 27.936 1.00 92.12 278 LYS A O 1
ATOM 2088 N N . TYR A 1 279 ? -0.104 -3.843 26.552 1.00 90.00 279 TYR A N 1
ATOM 2089 C CA . TYR A 1 279 ? -0.576 -5.120 26.027 1.00 90.00 279 TYR A CA 1
ATOM 2090 C C . TYR A 1 279 ? -0.317 -6.242 27.034 1.00 90.00 279 TYR A C 1
ATOM 2092 O O . TYR A 1 279 ? 0.807 -6.401 27.524 1.00 90.00 279 TYR A O 1
ATOM 2100 N N . VAL A 1 280 ? -1.341 -7.039 27.324 1.00 88.81 280 VAL A N 1
ATOM 2101 C CA . VAL A 1 280 ? -1.230 -8.238 28.157 1.00 88.81 280 VAL A CA 1
ATOM 2102 C C . VAL A 1 280 ? -1.970 -9.372 27.458 1.00 88.81 280 VAL A C 1
ATOM 2104 O O . VAL A 1 280 ? -3.198 -9.380 27.404 1.00 88.81 280 VAL A O 1
ATOM 2107 N N . ALA A 1 281 ? -1.217 -10.329 26.916 1.00 83.94 281 ALA A N 1
ATOM 2108 C CA . ALA A 1 281 ? -1.770 -11.426 26.127 1.00 83.94 281 ALA A CA 1
ATOM 2109 C C . ALA A 1 281 ? -2.892 -12.160 26.883 1.00 83.94 281 ALA A C 1
ATOM 2111 O O . ALA A 1 281 ? -2.704 -12.598 28.017 1.00 83.94 281 ALA A O 1
ATOM 2112 N N . GLY A 1 282 ? -4.065 -12.267 26.251 1.00 80.31 282 GLY A N 1
ATOM 2113 C CA . GLY A 1 282 ? -5.229 -12.975 26.796 1.00 80.31 282 GLY A CA 1
ATOM 2114 C C . GLY A 1 282 ? -5.918 -12.309 27.994 1.00 80.31 282 GLY A C 1
ATOM 2115 O O . GLY A 1 282 ? -6.838 -12.902 28.551 1.00 80.31 282 GLY A O 1
ATOM 2116 N N . SER A 1 283 ? -5.514 -11.101 28.403 1.00 90.81 283 SER A N 1
ATOM 2117 C CA . SER A 1 283 ? -6.091 -10.426 29.571 1.00 90.81 283 SER A CA 1
ATOM 2118 C C . SER A 1 283 ? -7.204 -9.446 29.202 1.00 90.81 283 SER A C 1
ATOM 2120 O O . SER A 1 283 ? -7.047 -8.621 28.303 1.00 90.81 283 SER A O 1
ATOM 2122 N N . ASN A 1 284 ? -8.286 -9.438 29.985 1.00 89.00 284 ASN A N 1
ATOM 2123 C CA . ASN A 1 284 ? -9.347 -8.427 29.899 1.00 89.00 284 ASN A CA 1
ATOM 2124 C C . ASN A 1 284 ? -8.905 -7.027 30.372 1.00 89.00 284 ASN A C 1
ATOM 2126 O O . ASN A 1 284 ? -9.591 -6.047 30.098 1.00 89.00 284 ASN A O 1
ATOM 2130 N N . THR A 1 285 ? -7.761 -6.927 31.054 1.00 88.38 285 THR A N 1
ATOM 2131 C CA . THR A 1 285 ? -7.134 -5.657 31.451 1.00 88.38 285 THR A CA 1
ATOM 2132 C C . THR A 1 285 ? -6.153 -5.118 30.410 1.00 88.38 285 THR A C 1
ATOM 2134 O O . THR A 1 285 ? -5.622 -4.019 30.578 1.00 88.38 285 THR A O 1
ATOM 2137 N N . SER A 1 286 ? -5.898 -5.873 29.334 1.00 92.44 286 SER A N 1
ATOM 2138 C CA . SER A 1 286 ? -5.100 -5.397 28.204 1.00 92.44 286 SER A CA 1
ATOM 2139 C C . SER A 1 286 ? -5.797 -4.223 27.520 1.00 92.44 286 SER A C 1
ATOM 2141 O O . SER A 1 286 ? -7.025 -4.211 27.388 1.00 92.44 286 SER A O 1
ATOM 2143 N N . TYR A 1 287 ? -5.025 -3.236 27.062 1.00 94.56 287 TYR A N 1
ATOM 2144 C CA . TYR A 1 287 ? -5.597 -2.037 26.439 1.00 94.56 287 TYR A CA 1
ATOM 2145 C C . TYR A 1 287 ? -6.492 -2.360 25.234 1.00 94.56 287 TYR A C 1
ATOM 2147 O O . TYR A 1 287 ? -7.540 -1.743 25.079 1.00 94.56 287 TYR A O 1
ATOM 2155 N N . ASP A 1 288 ? -6.133 -3.358 24.423 1.00 88.81 288 ASP A N 1
ATOM 2156 C CA . ASP A 1 288 ? -6.899 -3.762 23.245 1.00 88.81 288 ASP A CA 1
ATOM 2157 C C . ASP A 1 288 ? -8.222 -4.444 23.628 1.00 88.81 288 ASP A C 1
ATOM 2159 O O . ASP A 1 288 ? -9.246 -4.201 22.994 1.00 88.81 288 ASP A O 1
ATOM 2163 N N . ALA A 1 289 ? -8.238 -5.245 24.699 1.00 86.44 289 ALA A N 1
ATOM 2164 C CA . ALA A 1 289 ? -9.462 -5.851 25.223 1.00 86.44 289 ALA A CA 1
ATOM 2165 C C . ALA A 1 289 ? -10.431 -4.782 25.754 1.00 86.44 289 ALA A C 1
ATOM 2167 O O . ALA A 1 289 ? -11.630 -4.831 25.469 1.00 86.44 289 ALA A O 1
ATOM 2168 N N . ILE A 1 290 ? -9.903 -3.778 26.459 1.00 92.75 290 ILE A N 1
ATOM 2169 C CA . ILE A 1 290 ? -10.677 -2.625 26.938 1.00 92.75 290 ILE A CA 1
ATOM 2170 C C . ILE A 1 290 ? -11.170 -1.765 25.765 1.00 92.75 290 ILE A C 1
ATOM 2172 O O . ILE A 1 290 ? -12.308 -1.300 25.770 1.00 92.75 290 ILE A O 1
ATOM 2176 N N . ALA A 1 291 ? -10.348 -1.561 24.737 1.00 90.31 291 ALA A N 1
ATOM 2177 C CA . ALA A 1 291 ? -10.744 -0.813 23.549 1.00 90.31 291 ALA A CA 1
ATOM 2178 C C . ALA A 1 291 ? -11.899 -1.486 22.804 1.00 90.31 291 ALA A C 1
ATOM 2180 O O . ALA A 1 291 ? -12.876 -0.824 22.450 1.00 90.31 291 ALA A O 1
ATOM 2181 N N . LYS A 1 292 ? -11.811 -2.810 22.622 1.00 83.69 292 LYS A N 1
ATOM 2182 C CA . LYS A 1 292 ? -12.859 -3.629 22.003 1.00 83.69 292 LYS A CA 1
ATOM 2183 C C . LYS A 1 292 ? -14.163 -3.549 22.793 1.00 83.69 292 LYS A C 1
ATOM 2185 O O . LYS A 1 292 ? -15.208 -3.319 22.192 1.00 83.69 292 LYS A O 1
ATOM 2190 N N . SER A 1 293 ? -14.115 -3.676 24.123 1.00 85.94 293 SER A N 1
ATOM 2191 C CA . SER A 1 293 ? -15.324 -3.612 24.958 1.00 85.94 293 SER A CA 1
ATOM 2192 C C . SER A 1 293 ? -15.985 -2.230 24.957 1.00 85.94 293 SER A C 1
ATOM 2194 O O . SER A 1 293 ? -17.207 -2.138 25.042 1.00 85.94 293 SER A O 1
ATOM 2196 N N . ARG A 1 294 ? -15.197 -1.158 24.807 1.00 87.31 294 ARG A N 1
ATOM 2197 C CA . ARG A 1 294 ? -15.688 0.228 24.731 1.00 87.31 294 ARG A CA 1
ATOM 2198 C C . ARG A 1 294 ? -16.086 0.669 23.325 1.00 87.31 294 ARG A C 1
ATOM 2200 O O . ARG A 1 294 ? -16.574 1.785 23.171 1.00 87.31 294 ARG A O 1
ATOM 2207 N N . GLY A 1 295 ? -15.849 -0.154 22.301 1.00 77.88 295 GLY A N 1
ATOM 2208 C CA . GLY A 1 295 ? -16.010 0.274 20.913 1.00 77.88 295 GLY A CA 1
ATOM 2209 C C . GLY A 1 295 ? -15.157 1.508 20.602 1.00 77.88 295 GLY A C 1
ATOM 2210 O O . GLY A 1 295 ? -15.610 2.410 19.898 1.00 77.88 295 GLY A O 1
ATOM 2211 N N . ALA A 1 296 ? -13.930 1.556 21.127 1.00 82.81 296 ALA A N 1
ATOM 2212 C CA . ALA A 1 296 ? -12.978 2.649 20.942 1.00 82.81 296 ALA A CA 1
ATOM 2213 C C . ALA A 1 296 ? -11.922 2.319 19.873 1.00 82.81 296 ALA A C 1
ATOM 2215 O O . ALA A 1 296 ? -11.757 1.161 19.483 1.00 82.81 296 ALA A O 1
ATOM 2216 N N . THR A 1 297 ? -11.210 3.335 19.386 1.00 83.44 297 THR A N 1
ATOM 2217 C CA . THR A 1 297 ? -10.061 3.172 18.489 1.00 83.44 297 THR A CA 1
ATOM 2218 C C . THR A 1 297 ? -8.871 2.625 19.275 1.00 83.44 297 THR A C 1
ATOM 2220 O O . THR A 1 297 ? -8.617 3.049 20.402 1.00 83.44 297 THR A O 1
ATOM 2223 N N . TYR A 1 298 ? -8.099 1.723 18.679 1.00 88.69 298 TYR A N 1
ATOM 2224 C CA . TYR A 1 298 ? -6.843 1.250 19.258 1.00 88.69 298 TYR A CA 1
ATOM 2225 C C . TYR A 1 298 ? -5.866 0.841 18.163 1.00 88.69 298 TYR A C 1
ATOM 2227 O O . TYR A 1 298 ? -6.262 0.529 17.040 1.00 88.69 298 TYR A O 1
ATOM 2235 N N . PHE A 1 299 ? -4.584 0.855 18.498 1.00 88.94 299 PHE A N 1
ATOM 2236 C CA . PHE A 1 299 ? -3.552 0.257 17.667 1.00 88.94 299 PHE A CA 1
ATOM 2237 C C . PHE A 1 299 ? -3.488 -1.240 17.969 1.00 88.94 299 PHE A C 1
ATOM 2239 O O . PHE A 1 299 ? -3.560 -1.612 19.131 1.00 88.94 299 PHE A O 1
ATOM 2246 N N . SER A 1 300 ? -3.371 -2.118 16.979 1.00 82.44 300 SER A N 1
ATOM 2247 C CA . SER A 1 300 ? -3.040 -3.526 17.211 1.00 82.44 300 SER A CA 1
ATOM 2248 C C . SER A 1 300 ? -2.571 -4.190 15.926 1.00 82.44 300 SER A C 1
ATOM 2250 O O . SER A 1 300 ? -3.129 -3.960 14.855 1.00 82.44 300 SER A O 1
ATOM 2252 N N . MET A 1 301 ? -1.573 -5.056 16.063 1.00 74.38 301 MET A N 1
ATOM 2253 C CA . MET A 1 301 ? -1.064 -5.911 14.999 1.00 74.38 301 MET A CA 1
ATOM 2254 C C . MET A 1 301 ? -0.780 -7.293 15.591 1.00 74.38 301 MET A C 1
ATOM 2256 O O . MET A 1 301 ? -0.070 -7.397 16.596 1.00 74.38 301 MET A O 1
ATOM 2260 N N . SER A 1 302 ? -1.356 -8.346 15.011 1.00 63.34 302 SER A N 1
ATOM 2261 C CA . SER A 1 302 ? -1.152 -9.719 15.496 1.00 63.34 302 SER A CA 1
ATOM 2262 C C . SER A 1 302 ? 0.300 -10.175 15.318 1.00 63.34 302 SER A C 1
ATOM 2264 O O . SER A 1 302 ? 0.848 -10.841 16.192 1.00 63.34 302 SER A O 1
ATOM 2266 N N . ASP A 1 303 ? 0.965 -9.710 14.259 1.00 66.69 303 ASP A N 1
ATOM 2267 C CA . ASP A 1 303 ? 2.344 -10.071 13.910 1.00 66.69 303 ASP A CA 1
ATOM 2268 C C . ASP A 1 303 ? 3.405 -9.121 14.466 1.00 66.69 303 ASP A C 1
ATOM 2270 O O . ASP A 1 303 ? 4.505 -9.012 13.916 1.00 66.69 303 ASP A O 1
ATOM 2274 N N . TRP A 1 304 ? 3.104 -8.429 15.569 1.00 75.75 304 TRP A N 1
ATOM 2275 C CA . TRP A 1 304 ? 4.025 -7.481 16.207 1.00 75.75 304 TRP A CA 1
ATOM 2276 C C . TRP A 1 304 ? 5.446 -8.050 16.341 1.00 75.75 304 TRP A C 1
ATOM 2278 O O . TRP A 1 304 ? 6.420 -7.379 16.007 1.00 75.75 304 TRP A O 1
ATOM 2288 N N . GLY A 1 305 ? 5.571 -9.298 16.806 1.00 77.00 305 GLY A N 1
ATOM 2289 C CA . GLY A 1 305 ? 6.865 -9.958 17.001 1.00 77.00 305 GLY A CA 1
ATOM 2290 C C . GLY A 1 305 ? 7.652 -10.141 15.702 1.00 77.00 305 GLY A C 1
ATOM 2291 O O . GLY A 1 305 ? 8.837 -9.816 15.656 1.00 77.00 305 GLY A O 1
ATOM 2292 N N . THR A 1 306 ? 6.987 -10.599 14.641 1.00 71.81 306 THR A N 1
ATOM 2293 C CA . THR A 1 306 ? 7.589 -10.815 13.318 1.00 71.81 306 THR A CA 1
ATOM 2294 C C . THR A 1 306 ? 8.040 -9.495 12.704 1.00 71.81 306 THR A C 1
ATOM 2296 O O . THR A 1 306 ? 9.192 -9.358 12.291 1.00 71.81 306 THR A O 1
ATOM 2299 N N . VAL A 1 307 ? 7.160 -8.491 12.707 1.00 69.81 307 VAL A N 1
ATOM 2300 C CA . VAL A 1 307 ? 7.451 -7.172 12.133 1.00 69.81 307 VAL A CA 1
ATOM 2301 C C . VAL A 1 307 ? 8.561 -6.465 12.914 1.00 69.81 307 VAL A C 1
ATOM 2303 O O . VAL A 1 307 ? 9.492 -5.921 12.319 1.00 69.81 307 VAL A O 1
ATOM 2306 N N . GLN A 1 308 ? 8.531 -6.534 14.247 1.00 79.62 308 GLN A N 1
ATOM 2307 C CA . GLN A 1 308 ? 9.605 -6.000 15.081 1.00 79.62 308 GLN A CA 1
ATOM 2308 C C . GLN A 1 308 ? 10.931 -6.735 14.850 1.00 79.62 308 GLN A C 1
ATOM 2310 O O . GLN A 1 308 ? 11.977 -6.093 14.883 1.00 79.62 308 GLN A O 1
ATOM 2315 N N . GLY A 1 309 ? 10.912 -8.047 14.599 1.00 76.94 309 GLY A N 1
ATOM 2316 C CA . GLY A 1 309 ? 12.112 -8.815 14.254 1.00 76.94 309 GLY A CA 1
ATOM 2317 C C . GLY A 1 309 ? 12.757 -8.358 12.942 1.00 76.94 309 GLY A C 1
ATOM 2318 O O . GLY A 1 309 ? 13.979 -8.329 12.841 1.00 76.94 309 GLY A O 1
ATOM 2319 N N . GLN A 1 310 ? 11.947 -7.946 11.964 1.00 69.06 310 GLN A N 1
ATOM 2320 C CA . GLN A 1 310 ? 12.424 -7.446 10.671 1.00 69.06 310 GLN A CA 1
ATOM 2321 C C . GLN A 1 310 ? 12.887 -5.984 10.730 1.00 69.06 310 GLN A C 1
ATOM 2323 O O . GLN A 1 310 ? 13.894 -5.622 10.126 1.00 69.06 310 GLN A O 1
ATOM 2328 N N . LEU A 1 311 ? 12.145 -5.126 11.436 1.00 74.75 311 LEU A N 1
ATOM 2329 C CA . LEU A 1 311 ? 12.362 -3.678 11.416 1.00 74.75 311 LEU A CA 1
ATOM 2330 C C . LEU A 1 311 ? 13.207 -3.161 12.589 1.00 74.75 311 LEU A C 1
ATOM 2332 O O . LEU A 1 311 ? 13.909 -2.157 12.450 1.00 74.75 311 LEU A O 1
ATOM 2336 N N . GLY A 1 312 ? 13.146 -3.825 13.739 1.00 80.88 312 GLY A N 1
ATOM 2337 C CA . GLY A 1 312 ? 13.681 -3.336 15.006 1.00 80.88 312 GLY A CA 1
ATOM 2338 C C . GLY A 1 312 ? 12.725 -2.387 15.744 1.00 80.88 312 GLY A C 1
ATOM 2339 O O . GLY A 1 312 ? 11.829 -1.771 15.164 1.00 80.88 312 GLY A O 1
ATOM 2340 N N . ALA A 1 313 ? 12.926 -2.254 17.059 1.00 85.12 313 ALA A N 1
ATOM 2341 C CA . ALA A 1 313 ? 12.022 -1.525 17.958 1.00 85.12 313 ALA A CA 1
ATOM 2342 C C . ALA A 1 313 ? 11.887 -0.021 17.641 1.00 85.12 313 ALA A C 1
ATOM 2344 O O . ALA A 1 313 ? 10.813 0.549 17.813 1.00 85.12 313 ALA A O 1
ATOM 2345 N N . GLU A 1 314 ? 12.946 0.623 17.144 1.00 86.69 314 GLU A N 1
ATOM 2346 C CA . GLU A 1 314 ? 12.913 2.045 16.771 1.00 86.69 314 GLU A CA 1
ATOM 2347 C C . GLU A 1 314 ? 11.948 2.307 15.607 1.00 86.69 314 GLU A C 1
ATOM 2349 O O . GLU A 1 314 ? 11.128 3.224 15.641 1.00 86.69 314 GLU A O 1
ATOM 2354 N N . LYS A 1 315 ? 11.990 1.457 14.580 1.00 86.19 315 LYS A N 1
ATOM 2355 C CA . LYS A 1 315 ? 11.097 1.572 13.424 1.00 86.19 315 LYS A CA 1
ATOM 2356 C C . LYS A 1 315 ? 9.656 1.218 13.797 1.00 86.19 315 LYS A C 1
ATOM 2358 O O . LYS A 1 315 ? 8.734 1.860 13.303 1.00 86.19 315 LYS A O 1
ATOM 2363 N N . MET A 1 316 ? 9.457 0.278 14.725 1.00 87.06 316 MET A N 1
ATOM 2364 C CA . MET A 1 316 ? 8.134 0.007 15.306 1.00 87.06 316 MET A CA 1
ATOM 2365 C C . MET A 1 316 ? 7.556 1.225 16.019 1.00 87.06 316 MET A C 1
ATOM 2367 O O . MET A 1 316 ? 6.374 1.532 15.868 1.00 87.06 316 MET A O 1
ATOM 2371 N N . TRP A 1 317 ? 8.391 1.956 16.760 1.00 92.62 317 TRP A N 1
ATOM 2372 C CA . TRP A 1 317 ? 7.960 3.207 17.368 1.00 92.62 317 TRP A CA 1
ATOM 2373 C C . TRP A 1 317 ? 7.499 4.219 16.318 1.00 92.62 317 TRP A C 1
ATOM 2375 O O . TRP A 1 317 ? 6.471 4.852 16.519 1.00 92.62 317 TRP A O 1
ATOM 2385 N N . ASN A 1 318 ? 8.183 4.341 15.178 1.00 90.81 318 ASN A N 1
ATOM 2386 C CA . ASN A 1 318 ? 7.761 5.269 14.124 1.00 90.81 318 ASN A CA 1
ATOM 2387 C C . ASN A 1 318 ? 6.377 4.930 13.548 1.00 90.81 318 ASN A C 1
ATOM 2389 O O . ASN A 1 318 ? 5.609 5.844 13.249 1.00 90.81 318 ASN A O 1
ATOM 2393 N N . ILE A 1 319 ? 6.021 3.643 13.468 1.00 86.44 319 ILE A N 1
ATOM 2394 C CA . ILE A 1 319 ? 4.661 3.207 13.117 1.00 86.44 319 ILE A CA 1
ATOM 2395 C C . ILE A 1 319 ? 3.663 3.675 14.188 1.00 86.44 319 ILE A C 1
ATOM 2397 O O . ILE A 1 319 ? 2.688 4.358 13.877 1.00 86.44 319 ILE A O 1
ATOM 2401 N N . ASN A 1 320 ? 3.917 3.372 15.464 1.00 93.00 320 ASN A N 1
ATOM 2402 C CA . ASN A 1 320 ? 3.018 3.782 16.549 1.00 93.00 320 ASN A CA 1
ATOM 2403 C C . ASN A 1 320 ? 2.890 5.318 16.645 1.00 93.00 320 ASN A C 1
ATOM 2405 O O . ASN A 1 320 ? 1.803 5.873 16.793 1.00 93.00 320 ASN A O 1
ATOM 2409 N N . LYS A 1 321 ? 3.994 6.041 16.461 1.00 94.88 321 LYS A N 1
ATOM 2410 C CA . LYS A 1 321 ? 4.018 7.503 16.427 1.00 94.88 321 LYS A CA 1
ATOM 2411 C C . LYS A 1 321 ? 3.137 8.052 15.303 1.00 94.88 321 LYS A C 1
ATOM 2413 O O . LYS A 1 321 ? 2.358 8.971 15.553 1.00 94.88 321 LYS A O 1
ATOM 2418 N N . SER A 1 322 ? 3.212 7.480 14.101 1.00 88.62 322 SER A N 1
ATOM 2419 C CA . SER A 1 322 ? 2.324 7.839 12.990 1.00 88.62 322 SER A CA 1
ATOM 2420 C C . SER A 1 322 ? 0.850 7.597 13.327 1.00 88.62 322 SER A C 1
ATOM 2422 O O . SER A 1 322 ? 0.010 8.435 13.001 1.00 88.62 322 SER A O 1
ATOM 2424 N N . PHE A 1 323 ? 0.523 6.517 14.046 1.00 91.81 323 PHE A N 1
ATOM 2425 C CA . PHE A 1 323 ? -0.842 6.260 14.518 1.00 91.81 323 PHE A CA 1
ATOM 2426 C C . PHE A 1 323 ? -1.333 7.378 15.445 1.00 91.81 323 PHE A C 1
ATOM 2428 O O . PHE A 1 323 ? -2.417 7.929 15.223 1.00 91.81 323 PHE A O 1
ATOM 2435 N N . LEU A 1 324 ? -0.523 7.755 16.440 1.00 96.38 324 LEU A N 1
ATOM 2436 C CA . LEU A 1 324 ? -0.839 8.846 17.366 1.00 96.38 324 LEU A CA 1
ATOM 2437 C C . LEU A 1 324 ? -1.010 10.174 16.622 1.00 96.38 324 LEU A C 1
ATOM 2439 O O . LEU A 1 324 ? -1.998 10.870 16.848 1.00 96.38 324 LEU A O 1
ATOM 2443 N N . ASP A 1 325 ? -0.089 10.505 15.713 1.00 92.81 325 ASP A N 1
ATOM 2444 C CA . ASP A 1 325 ? -0.127 11.734 14.910 1.00 92.81 325 ASP A CA 1
ATOM 2445 C C . ASP A 1 325 ? -1.423 11.825 14.089 1.00 92.81 325 ASP A C 1
ATOM 2447 O O . ASP A 1 325 ? -2.106 12.853 14.105 1.00 92.81 325 ASP A O 1
ATOM 2451 N N . GLN A 1 326 ? -1.831 10.724 13.455 1.00 85.06 326 GLN A N 1
ATOM 2452 C CA . GLN A 1 326 ? -3.089 10.638 12.711 1.00 85.06 326 GLN A CA 1
ATOM 2453 C C . GLN A 1 326 ? -4.320 10.801 13.611 1.00 85.06 326 GLN A C 1
ATOM 2455 O O . GLN A 1 326 ? -5.270 11.489 13.234 1.00 85.06 326 GLN A O 1
ATOM 2460 N N . GLN A 1 327 ? -4.336 10.190 14.801 1.00 89.81 327 GLN A N 1
ATOM 2461 C CA . GLN A 1 327 ? -5.478 10.311 15.714 1.00 89.81 327 GLN A CA 1
ATOM 2462 C C . GLN A 1 327 ? -5.557 11.711 16.345 1.00 89.81 327 GLN A C 1
ATOM 2464 O O . GLN A 1 327 ? -6.654 12.244 16.524 1.00 89.81 327 GLN A O 1
ATOM 2469 N N . MET A 1 328 ? -4.411 12.342 16.618 1.00 91.62 328 MET A N 1
ATOM 2470 C CA . MET A 1 328 ? -4.339 13.726 17.090 1.00 91.62 328 MET A CA 1
ATOM 2471 C C . MET A 1 328 ? -4.834 14.712 16.032 1.00 91.62 328 MET A C 1
ATOM 2473 O O . MET A 1 328 ? -5.573 15.635 16.371 1.00 91.62 328 MET A O 1
ATOM 2477 N N . ALA A 1 329 ? -4.469 14.513 14.761 1.00 84.75 329 ALA A N 1
ATOM 2478 C CA . ALA A 1 329 ? -4.953 15.336 13.651 1.00 84.75 329 ALA A CA 1
ATOM 2479 C C . ALA A 1 329 ? -6.485 15.278 13.504 1.00 84.75 329 ALA A C 1
ATOM 2481 O O . ALA A 1 329 ? -7.105 16.258 13.102 1.00 84.75 329 ALA A O 1
ATOM 2482 N N . LYS A 1 330 ? -7.102 14.156 13.897 1.00 80.44 330 LYS A N 1
ATOM 2483 C CA . LYS A 1 330 ? -8.561 13.966 13.942 1.00 80.44 330 LYS A CA 1
ATOM 2484 C C . LYS A 1 330 ? -9.229 14.517 15.208 1.00 80.44 330 LYS A C 1
ATOM 2486 O O . LYS A 1 330 ? -10.431 14.343 15.374 1.00 80.44 330 LYS A O 1
ATOM 2491 N N . GLY A 1 331 ? -8.474 15.125 16.125 1.00 85.75 331 GLY A N 1
ATOM 2492 C CA . GLY A 1 331 ? -9.016 15.680 17.370 1.00 85.75 331 GLY A CA 1
ATOM 2493 C C . GLY A 1 331 ? -9.569 14.629 18.337 1.00 85.75 331 GLY A C 1
ATOM 2494 O O . GLY A 1 331 ? -10.461 14.936 19.126 1.00 85.75 331 GLY A O 1
ATOM 2495 N N . LYS A 1 332 ? -9.079 13.384 18.275 1.00 89.44 332 LYS A N 1
ATOM 2496 C CA . LYS A 1 332 ? -9.562 12.313 19.152 1.00 89.44 332 LYS A CA 1
ATOM 2497 C C . LYS A 1 332 ? -9.139 12.511 20.603 1.00 89.44 332 LYS A C 1
ATOM 2499 O O . LYS A 1 332 ? -8.095 13.090 20.899 1.00 89.44 332 LYS A O 1
ATOM 2504 N N . THR A 1 333 ? -9.941 11.959 21.509 1.00 93.19 333 THR A N 1
ATOM 2505 C CA . THR A 1 333 ? -9.601 11.883 22.933 1.00 93.19 333 THR A CA 1
ATOM 2506 C C . THR A 1 333 ? -8.785 10.626 23.202 1.00 93.19 333 THR A C 1
ATOM 2508 O O . THR A 1 333 ? -9.186 9.546 22.783 1.00 93.19 333 THR A O 1
ATOM 2511 N N . PHE A 1 334 ? -7.679 10.737 23.937 1.00 97.56 334 PHE A N 1
ATOM 2512 C CA . PHE A 1 334 ? -6.868 9.580 24.326 1.00 97.56 334 PHE A CA 1
ATOM 2513 C C . PHE A 1 334 ? -7.122 9.212 25.784 1.00 97.56 334 PHE A C 1
ATOM 2515 O O . PHE A 1 334 ? -7.224 10.089 26.645 1.00 97.56 334 PHE A O 1
ATOM 2522 N N . VAL A 1 335 ? -7.195 7.917 26.074 1.00 97.44 335 VAL A N 1
ATOM 2523 C CA . VAL A 1 335 ? -7.369 7.382 27.424 1.00 97.44 335 VAL A CA 1
ATOM 2524 C C . VAL A 1 335 ? -6.386 6.240 27.647 1.00 97.44 335 VAL A C 1
ATOM 2526 O O . VAL A 1 335 ? -6.384 5.259 26.911 1.00 97.44 335 VAL A O 1
ATOM 2529 N N . PHE A 1 336 ? -5.569 6.356 28.688 1.00 97.62 336 PHE A N 1
ATOM 2530 C CA . PHE A 1 336 ? -4.707 5.284 29.163 1.00 97.62 336 PHE A CA 1
ATOM 2531 C C . PHE A 1 336 ? -5.451 4.382 30.148 1.00 97.62 336 PHE A C 1
ATOM 2533 O O . PHE A 1 336 ? -6.200 4.864 31.003 1.00 97.62 336 PHE A O 1
ATOM 2540 N N . THR A 1 337 ? -5.213 3.073 30.051 1.00 95.50 337 THR A N 1
ATOM 2541 C CA . THR A 1 337 ? -5.809 2.056 30.938 1.00 95.50 337 THR A CA 1
ATOM 2542 C C . THR A 1 337 ? -5.165 1.956 32.321 1.00 95.50 337 THR A C 1
ATOM 2544 O O . THR A 1 337 ? -5.700 1.283 33.195 1.00 95.50 337 THR A O 1
ATOM 2547 N N . ALA A 1 338 ? -4.032 2.626 32.525 1.00 93.31 338 ALA A N 1
ATOM 2548 C CA . ALA A 1 338 ? -3.328 2.763 33.796 1.00 93.31 338 ALA A CA 1
ATOM 2549 C C . ALA A 1 338 ? -2.535 4.079 33.795 1.00 93.31 338 ALA A C 1
ATOM 2551 O O . ALA A 1 338 ? -2.448 4.734 32.755 1.00 93.31 338 ALA A O 1
ATOM 2552 N N . ASP A 1 339 ? -1.933 4.455 34.927 1.00 94.50 339 ASP A N 1
ATOM 2553 C CA . ASP A 1 339 ? -1.111 5.666 35.017 1.00 94.50 339 ASP A CA 1
ATOM 2554 C C . ASP A 1 339 ? 0.100 5.577 34.065 1.00 94.50 339 ASP A C 1
ATOM 2556 O O . ASP A 1 339 ? 1.021 4.782 34.301 1.00 94.50 339 ASP A O 1
ATOM 2560 N N . PRO A 1 340 ? 0.155 6.393 32.995 1.00 94.88 340 PRO A N 1
ATOM 2561 C CA . PRO A 1 340 ? 1.240 6.310 32.027 1.00 94.88 340 PRO A CA 1
ATOM 2562 C C . PRO A 1 340 ? 2.586 6.806 32.579 1.00 94.88 340 PRO A C 1
ATOM 2564 O O . PRO A 1 340 ? 3.643 6.515 32.011 1.00 94.88 340 PRO A O 1
ATOM 2567 N N . THR A 1 341 ? 2.586 7.545 33.692 1.00 93.31 341 THR A N 1
ATOM 2568 C CA . THR A 1 341 ? 3.815 8.034 34.332 1.00 93.31 341 THR A CA 1
ATOM 2569 C C . THR A 1 341 ? 4.582 6.924 35.049 1.00 93.31 341 THR A C 1
ATOM 2571 O O . THR A 1 341 ? 5.794 7.052 35.239 1.00 93.31 341 THR A O 1
ATOM 2574 N N . LEU A 1 342 ? 3.905 5.816 35.357 1.00 94.31 342 LEU A N 1
ATOM 2575 C CA . LEU A 1 342 ? 4.478 4.624 35.981 1.00 94.31 342 LEU A CA 1
ATOM 2576 C C . LEU A 1 342 ? 4.917 3.566 34.955 1.00 94.31 342 LEU A C 1
ATOM 2578 O O . LEU A 1 342 ? 5.487 2.540 35.324 1.00 94.31 342 LEU A O 1
ATOM 2582 N N . ALA A 1 343 ? 4.671 3.796 33.661 1.00 93.81 343 ALA A N 1
ATOM 2583 C CA . ALA A 1 343 ? 5.107 2.890 32.605 1.00 93.81 343 ALA A CA 1
ATOM 2584 C C . ALA A 1 343 ? 6.644 2.804 32.531 1.00 93.81 343 ALA A C 1
ATOM 2586 O O . ALA A 1 343 ? 7.346 3.812 32.669 1.00 93.81 343 ALA A O 1
ATOM 2587 N N . ARG A 1 344 ? 7.163 1.596 32.256 1.00 93.31 344 ARG A N 1
ATOM 2588 C CA . ARG A 1 344 ? 8.604 1.324 32.090 1.00 93.31 344 ARG A CA 1
ATOM 2589 C C . ARG A 1 344 ? 9.198 2.260 31.031 1.00 93.31 344 ARG A C 1
ATOM 2591 O O . ARG A 1 344 ? 8.566 2.483 29.999 1.00 93.31 344 ARG A O 1
ATOM 2598 N N . ILE A 1 345 ? 10.389 2.806 31.275 1.00 89.44 345 ILE A N 1
ATOM 2599 C CA . ILE A 1 345 ? 10.914 3.940 30.494 1.00 89.44 345 ILE A CA 1
ATOM 2600 C C . ILE A 1 345 ? 11.102 3.650 28.995 1.00 89.44 345 ILE A C 1
ATOM 2602 O O . ILE A 1 345 ? 10.912 4.525 28.159 1.00 89.44 345 ILE A O 1
ATOM 2606 N N . ASP A 1 346 ? 11.420 2.406 28.668 1.00 87.31 346 ASP A N 1
ATOM 2607 C CA . ASP A 1 346 ? 11.642 1.851 27.332 1.00 87.31 346 ASP A CA 1
ATOM 2608 C C . ASP A 1 346 ? 10.377 1.200 26.731 1.00 87.31 346 ASP A C 1
ATOM 2610 O O . ASP A 1 346 ? 10.439 0.603 25.660 1.00 87.31 346 ASP A O 1
ATOM 2614 N N . SER A 1 347 ? 9.223 1.285 27.402 1.00 91.81 347 SER A N 1
ATOM 2615 C CA . SER A 1 347 ? 7.955 0.766 26.873 1.00 91.81 347 SER A CA 1
ATOM 2616 C C . SER A 1 347 ? 7.311 1.724 25.869 1.00 91.81 347 SER A C 1
ATOM 2618 O O . SER A 1 347 ? 7.399 2.945 26.011 1.00 91.81 347 SER A O 1
ATOM 2620 N N . PHE A 1 348 ? 6.563 1.177 24.907 1.00 92.69 348 PHE A N 1
ATOM 2621 C CA . PHE A 1 348 ? 5.761 1.987 23.984 1.00 92.69 348 PHE A CA 1
ATOM 2622 C C . PHE A 1 348 ? 4.735 2.859 24.711 1.00 92.69 348 PHE A C 1
ATOM 2624 O O . PHE A 1 348 ? 4.592 4.020 24.357 1.00 92.69 348 PHE A O 1
ATOM 2631 N N . THR A 1 349 ? 4.130 2.377 25.803 1.00 95.38 349 THR A N 1
ATOM 2632 C CA . THR A 1 349 ? 3.220 3.186 26.635 1.00 95.38 349 THR A CA 1
ATOM 2633 C C . THR A 1 349 ? 3.895 4.446 27.182 1.00 95.38 349 THR A C 1
ATOM 2635 O O . THR A 1 349 ? 3.291 5.520 27.219 1.00 95.38 349 THR A O 1
ATOM 2638 N N . ARG A 1 350 ? 5.175 4.359 27.571 1.00 95.81 350 ARG A N 1
ATOM 2639 C CA . ARG A 1 350 ? 5.934 5.544 27.983 1.00 95.81 350 ARG A CA 1
ATOM 2640 C C . ARG A 1 350 ? 6.187 6.488 26.810 1.00 95.81 350 ARG A C 1
A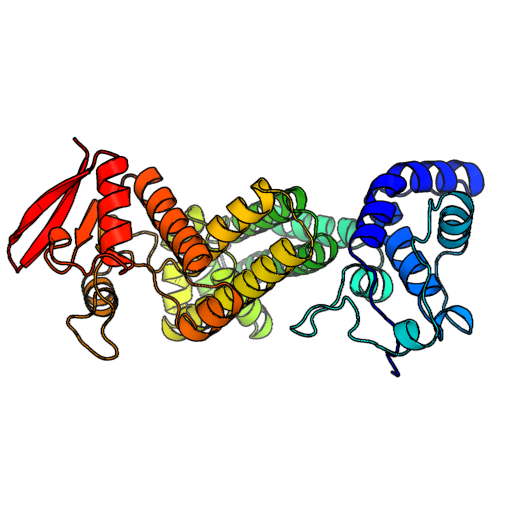TOM 2642 O O . ARG A 1 350 ? 6.061 7.700 26.980 1.00 95.81 350 ARG A O 1
ATOM 2649 N N . GLN A 1 351 ? 6.549 5.952 25.649 1.00 96.75 351 GLN A N 1
ATOM 2650 C CA . GLN A 1 351 ? 6.810 6.744 24.446 1.00 96.75 351 GLN A CA 1
ATOM 2651 C C . GLN A 1 351 ? 5.537 7.462 23.966 1.00 96.75 351 GLN A C 1
ATOM 2653 O O . GLN A 1 351 ? 5.584 8.660 23.691 1.00 96.75 351 GLN A O 1
ATOM 2658 N N . GLU A 1 352 ? 4.387 6.782 23.978 1.00 97.44 352 GLU A N 1
ATOM 2659 C CA . GLU A 1 352 ? 3.053 7.338 23.707 1.00 97.44 352 GLU A CA 1
ATOM 2660 C C . GLU A 1 352 ? 2.749 8.529 24.620 1.00 97.44 352 GLU A C 1
ATOM 2662 O O . GLU A 1 352 ? 2.401 9.612 24.149 1.00 97.44 352 GLU A O 1
ATOM 2667 N N . TYR A 1 353 ? 2.945 8.360 25.931 1.00 97.06 353 TYR A N 1
ATOM 2668 C CA . TYR A 1 353 ? 2.759 9.430 26.910 1.00 97.06 353 TYR A CA 1
ATOM 2669 C C . TYR A 1 353 ? 3.660 10.639 26.651 1.00 97.06 353 TYR A C 1
ATOM 2671 O O . TYR A 1 353 ? 3.190 11.779 26.651 1.00 97.06 353 TYR A O 1
ATOM 2679 N N . VAL A 1 354 ? 4.951 10.403 26.410 1.00 96.88 354 VAL A N 1
ATOM 2680 C CA . VAL A 1 354 ? 5.915 11.472 26.118 1.00 96.88 354 VAL A CA 1
ATOM 2681 C C . VAL A 1 354 ? 5.530 12.211 24.836 1.00 96.88 354 VAL A C 1
ATOM 2683 O O . VAL A 1 354 ? 5.592 13.442 24.799 1.00 96.88 354 VAL A O 1
ATOM 2686 N N . HIS A 1 355 ? 5.093 11.484 23.809 1.00 97.31 355 HIS A N 1
ATOM 2687 C CA . HIS A 1 355 ? 4.676 12.053 22.531 1.00 97.31 355 HIS A CA 1
ATOM 2688 C C . HIS A 1 355 ? 3.426 12.928 22.670 1.00 97.31 355 HIS A C 1
ATOM 2690 O O . HIS A 1 355 ? 3.441 14.085 22.248 1.00 97.31 355 HIS A O 1
ATOM 2696 N N . LEU A 1 356 ? 2.389 12.438 23.358 1.00 96.62 356 LEU A N 1
ATOM 2697 C CA . LEU A 1 356 ? 1.181 13.219 23.648 1.00 96.62 356 LEU A CA 1
ATOM 2698 C C . LEU A 1 356 ? 1.502 14.475 24.472 1.00 96.62 356 LEU A C 1
ATOM 2700 O O . LEU A 1 356 ? 1.024 15.565 24.154 1.00 96.62 356 LEU A O 1
ATOM 2704 N N . LYS A 1 357 ? 2.371 14.368 25.486 1.00 95.75 357 LYS A N 1
ATOM 2705 C CA . LYS A 1 357 ? 2.807 15.525 26.283 1.00 95.75 357 LYS A CA 1
ATOM 2706 C C . LYS A 1 357 ? 3.532 16.565 25.425 1.00 95.75 357 LYS A C 1
ATOM 2708 O O . LYS A 1 357 ? 3.262 17.758 25.552 1.00 95.75 357 LYS A O 1
ATOM 2713 N N . LYS A 1 358 ? 4.422 16.129 24.526 1.00 96.19 358 LYS A N 1
ATOM 2714 C CA . LYS A 1 358 ? 5.120 17.013 23.576 1.00 96.19 358 LYS A CA 1
ATOM 2715 C C . LYS A 1 358 ? 4.145 17.709 22.620 1.00 96.19 358 LYS A C 1
ATOM 2717 O O . LYS A 1 358 ? 4.389 18.847 22.235 1.00 96.19 358 LYS A O 1
ATOM 2722 N N . ALA A 1 359 ? 3.034 17.056 22.284 1.00 94.12 359 ALA A N 1
ATOM 2723 C CA . ALA A 1 359 ? 1.952 17.615 21.476 1.00 94.12 359 ALA A CA 1
ATOM 2724 C C . ALA A 1 359 ? 0.963 18.509 22.263 1.00 94.12 359 ALA A C 1
ATOM 2726 O O . ALA A 1 359 ? -0.045 18.946 21.704 1.00 94.12 359 ALA A O 1
ATOM 2727 N N . GLY A 1 360 ? 1.238 18.795 23.543 1.00 94.12 360 GLY A N 1
ATOM 2728 C CA . GLY A 1 360 ? 0.457 19.720 24.372 1.00 94.12 360 GLY A CA 1
ATOM 2729 C C . GLY A 1 360 ? -0.666 19.077 25.190 1.00 94.12 360 GLY A C 1
ATOM 2730 O O . GLY A 1 360 ? -1.464 19.797 25.791 1.00 94.12 360 GLY A O 1
ATOM 2731 N N . TYR A 1 361 ? -0.743 17.745 25.246 1.00 94.50 361 TYR A N 1
ATOM 2732 C CA . TYR A 1 361 ? -1.725 17.064 26.086 1.00 94.50 361 TYR A CA 1
ATOM 2733 C C . TYR A 1 361 ? -1.290 17.025 27.556 1.00 94.50 361 TYR A C 1
ATOM 2735 O O . TYR A 1 361 ? -0.113 16.859 27.885 1.00 94.50 361 TYR A O 1
ATOM 2743 N N . GLN A 1 362 ? -2.267 17.122 28.454 1.00 92.12 362 GLN A N 1
ATOM 2744 C CA . GLN A 1 362 ? -2.118 16.914 29.890 1.00 92.12 362 GLN A CA 1
ATOM 2745 C C . GLN A 1 362 ? -2.899 15.678 30.324 1.00 92.12 362 GLN A C 1
ATOM 2747 O O . GLN A 1 362 ? -4.007 15.441 29.850 1.00 92.12 362 GLN A O 1
ATOM 2752 N N . ILE A 1 363 ? -2.324 14.894 31.234 1.00 94.00 363 ILE A N 1
ATOM 2753 C CA . ILE A 1 363 ? -2.967 13.691 31.757 1.00 94.00 363 ILE A CA 1
ATOM 2754 C C . ILE A 1 363 ? -3.804 14.047 32.981 1.00 94.00 363 ILE A C 1
ATOM 2756 O O . ILE A 1 363 ? -3.312 14.679 33.913 1.00 94.00 363 ILE A O 1
ATOM 2760 N N . GLN A 1 364 ? -5.060 13.619 32.970 1.00 93.31 364 GLN A N 1
ATOM 2761 C CA . GLN A 1 364 ? -6.004 13.766 34.068 1.00 93.31 364 GLN A CA 1
ATOM 2762 C C . GLN A 1 364 ? -6.513 12.390 34.477 1.00 93.31 364 GLN A C 1
ATOM 2764 O O . GLN A 1 364 ? -6.965 11.609 33.638 1.00 93.31 364 GLN A O 1
ATOM 2769 N N . GLN A 1 365 ? -6.448 12.088 35.770 1.00 91.88 365 GLN A N 1
ATOM 2770 C CA . GLN A 1 365 ? -7.060 10.879 36.299 1.00 91.88 365 GLN A CA 1
ATOM 2771 C C . GLN A 1 365 ? -8.585 10.986 36.190 1.00 91.88 365 GLN A C 1
ATOM 2773 O O . GLN A 1 365 ? -9.174 12.034 36.446 1.00 91.88 365 GLN A O 1
ATOM 2778 N N . THR A 1 366 ? -9.218 9.885 35.807 1.00 88.81 366 THR A N 1
ATOM 2779 C CA . THR A 1 366 ? -10.673 9.749 35.708 1.00 88.81 366 THR A CA 1
ATOM 2780 C C . THR A 1 366 ? -11.155 8.616 36.616 1.00 88.81 366 THR A C 1
ATOM 2782 O O . THR A 1 366 ? -10.352 7.889 37.211 1.00 88.81 366 THR A O 1
ATOM 2785 N N . SER A 1 367 ? -12.471 8.466 36.764 1.00 80.25 367 SER A N 1
ATOM 2786 C CA . SER A 1 367 ? -13.048 7.363 37.534 1.00 80.25 367 SER A CA 1
ATOM 2787 C C . SER A 1 367 ? -12.677 5.999 36.929 1.00 80.25 367 SER A C 1
ATOM 2789 O O . SER A 1 367 ? -12.484 5.858 35.722 1.00 80.25 367 SER A O 1
ATOM 2791 N N . GLY A 1 368 ? -12.549 4.978 37.781 1.00 80.69 368 GLY A N 1
ATOM 2792 C CA . GLY A 1 368 ? -12.275 3.604 37.340 1.00 80.69 368 GLY A CA 1
ATOM 2793 C C . GLY A 1 368 ? -10.817 3.304 36.969 1.00 80.69 368 GLY A C 1
ATOM 2794 O O . GLY A 1 368 ? -10.567 2.295 36.321 1.00 80.69 368 GLY A O 1
ATOM 2795 N N . GLY A 1 369 ? -9.859 4.151 37.367 1.00 87.44 369 GLY A N 1
ATOM 2796 C CA . GLY A 1 369 ? -8.423 3.901 37.160 1.00 87.44 369 GLY A CA 1
ATOM 2797 C C . GLY A 1 369 ? -7.896 4.274 35.770 1.00 87.44 369 GLY A C 1
ATOM 2798 O O . GLY A 1 369 ? -6.745 3.983 35.454 1.00 87.44 369 GLY A O 1
ATOM 2799 N N . PHE A 1 370 ? -8.714 4.940 34.953 1.00 93.62 370 PHE A N 1
ATOM 2800 C CA . PHE A 1 370 ? -8.333 5.440 33.634 1.00 93.62 370 PHE A CA 1
ATOM 2801 C C . PHE A 1 370 ? -7.731 6.843 33.708 1.00 93.62 370 PHE A C 1
ATOM 2803 O O . PHE A 1 370 ? -8.072 7.640 34.585 1.00 93.62 370 PHE A O 1
ATOM 2810 N N . TYR A 1 371 ? -6.893 7.181 32.731 1.00 96.56 371 TYR A N 1
ATOM 2811 C CA . TYR A 1 371 ? -6.213 8.472 32.660 1.00 96.56 371 TYR A CA 1
ATOM 2812 C C . TYR A 1 371 ? -6.435 9.103 31.287 1.00 96.56 371 TYR A C 1
ATOM 2814 O O . TYR A 1 371 ? -5.944 8.604 30.277 1.00 96.56 371 TYR A O 1
ATOM 2822 N N . ARG A 1 372 ? -7.184 10.203 31.227 1.00 95.69 372 ARG A N 1
ATOM 2823 C CA . ARG A 1 372 ? -7.513 10.895 29.978 1.00 95.69 372 ARG A CA 1
ATOM 2824 C C . ARG A 1 372 ? -6.433 11.915 29.631 1.00 95.69 372 ARG A C 1
ATOM 2826 O O . ARG A 1 372 ? -6.046 12.717 30.476 1.00 95.69 372 ARG A O 1
ATOM 2833 N N . ALA A 1 373 ? -5.979 11.916 28.382 1.00 94.44 373 ALA A N 1
ATOM 2834 C CA . ALA A 1 373 ? -5.140 12.975 27.843 1.00 94.44 373 ALA A CA 1
ATOM 2835 C C . ALA A 1 373 ? -6.034 14.063 27.236 1.00 94.44 373 ALA A C 1
ATOM 2837 O O . ALA A 1 373 ? -6.769 13.810 26.280 1.00 94.44 373 ALA A O 1
ATOM 2838 N N . VAL A 1 374 ? -5.962 15.275 27.779 1.00 86.56 374 VAL A N 1
ATOM 2839 C CA . VAL A 1 374 ? -6.721 16.439 27.305 1.00 86.56 374 VAL A CA 1
ATOM 2840 C C . VAL A 1 374 ? -5.781 17.491 26.735 1.00 86.56 374 VAL A C 1
ATOM 2842 O O . VAL A 1 374 ? -4.728 17.764 27.309 1.00 86.56 374 VAL A O 1
ATOM 2845 N N . LYS A 1 375 ? -6.144 18.073 25.594 1.00 80.94 375 LYS A N 1
ATOM 2846 C CA . LYS A 1 375 ? -5.389 19.169 24.982 1.00 80.94 375 LYS A CA 1
ATOM 2847 C C . LYS A 1 375 ? -5.827 20.483 25.630 1.00 80.94 375 LYS A C 1
ATOM 2849 O O . LYS A 1 375 ? -7.029 20.702 25.769 1.00 80.94 375 LYS A O 1
ATOM 2854 N N . LYS A 1 376 ? -4.867 21.291 26.081 1.00 61.69 376 LYS A N 1
ATOM 2855 C CA . LYS A 1 376 ? -5.140 22.638 26.597 1.00 61.69 376 LYS A CA 1
ATOM 2856 C C . LYS A 1 376 ? -5.418 23.633 25.485 1.00 61.69 376 LYS A C 1
ATOM 2858 O O . LYS A 1 376 ? -4.826 23.456 24.394 1.00 61.69 376 LYS A O 1
#

Radius of gyration: 23.7 Å; chains: 1; bounding box: 61×45×73 Å

Foldseek 3Di:
DPLQFAAFALVQLVVLLVCLVVLQVVCCVPPVDHDDSLLSSLLLLLLLRLLRAPVSVPDNPGPVSSVVVCVVPPDDQHSPDDPVNGRHSCHNHQPVPDDALNSCSRVNDVDLVVVLVVLLVQLVVLQPDDDPAQVSLLSNLVSLLSSLVSLVSVCRNCVLPLVSVVVSLVSNVSSLLSDALVSVVSNPDDPVSLVSVLLCLLQPLDLSCLPGVVVSNCVVPNPVSNLVSLQVNLVVLLSSLLVCVVSVPDPVSNLVSLLRSLSSQKPLSVAQEEFDEDADPPDCLGRVVVCVVVSHIYGHHPCPVVSCVRQPPVSVLSSNLSNLVVSVVVVGKYKYSADLVPDDCSDSSVVSVVSLVVVQWDWDDDPPRMIITDHD

Sequence (376 aa):
MNANNRQLHQSERDWAKQNAKKYREHLQDTTGESISVEDAYQRLLSAGYAIVDTAAERGGKSDETAKQFIASNKTGNVFDATATERANPFLNGNADGSWTPEQQARYGATNPTEWVNDRVAVAHKHTG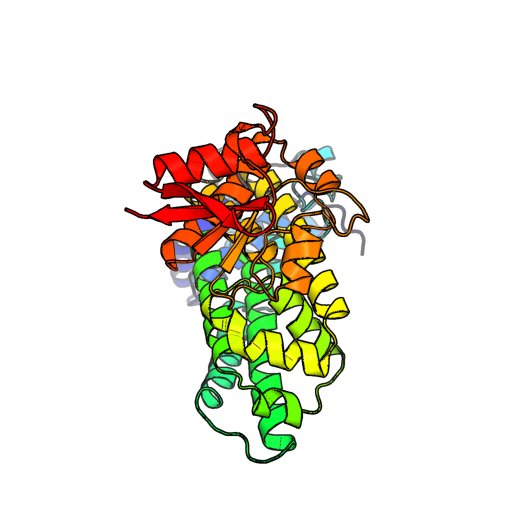KSCDNAYACSAKVNSIVAAVDALEQKKMLYQDNPVQLQKITAQQSALLGSMTAQDLAQAKLAEADQSTLLEMLGIAAVPELAGNLTANLAKLFGTKAIATAGEAAAQKTAAQLNNFYRDGASPDVIKKTFEQGALSSTHNAGASEVILGKYVAGSNTSYDAIAKSRGATYFSMSDWGTVQGQLGAEKMWNINKSFLDQQMAKGKTFVFTADPTLARIDSFTRQEYVHLKKAGYQIQQTSGGFYRAVKK

Organism: NCBI:txid728004

pLDDT: mean 78.18, std 14.27, range [37.44, 97.62]